Protein AF-A0A2D7DVW4-F1 (afdb_monomer_lite)

Secondary structure (DSSP, 8-state):
-------PPPS-------TTTT---TTHHHHHHHHHHHHHHHHHHHHHHHHHHHHHHHHHHHHHHTTTTS------HHHHHHHHHHHHHHHHHHHHHHHHHHHHHHHHHHHHHHHHHHHHHHHHHHHHHHHHS-TT-HHHHHHHHHHHHHHHHHHHHHHHTT---TTHHHHHHHH-TT-HHHHHHHHHHHT--GGG---GGG--

Foldseek 3Di:
DDDDDDDDDDDDPPPPPPPVVPPPPPVPVVVVVVVVVVCVVVVVVVVVVVVVVVVVVVVVVVVVVVVPPDDDDPDPVVVVVVVVVVVVVVVVVVVVVVVVVVVVVVVVVVVVVVVVVVVVVVVVVVVVVVVVPDPPPPVVVVVLVVLLVVLVVLCVVCLVVLHDSPCSLVSQCVSCVPPPVSNVVSVVSNPDNSNPPDDPVPPD

Structure (mmCIF, N/CA/C/O backbone):
data_AF-A0A2D7DVW4-F1
#
_entry.id   AF-A0A2D7DVW4-F1
#
loop_
_atom_site.group_PDB
_atom_site.id
_atom_site.type_symbol
_atom_site.label_atom_id
_atom_site.label_alt_id
_atom_site.label_comp_id
_atom_site.label_asym_id
_atom_site.label_entity_id
_atom_site.label_seq_id
_atom_site.pdbx_PDB_ins_code
_atom_site.Cartn_x
_atom_site.Cartn_y
_atom_site.Cartn_z
_atom_site.occupancy
_atom_site.B_iso_or_equiv
_atom_site.auth_seq_id
_atom_site.auth_comp_id
_atom_site.auth_asym_id
_atom_site.auth_atom_id
_atom_site.pdbx_PDB_model_num
ATOM 1 N N . MET A 1 1 ? 71.167 -37.314 54.141 1.00 43.03 1 MET A N 1
ATOM 2 C CA . MET A 1 1 ? 72.306 -36.471 53.720 1.00 43.03 1 MET A CA 1
ATOM 3 C C . MET A 1 1 ? 72.230 -36.304 52.207 1.00 43.03 1 MET A C 1
ATOM 5 O O . MET A 1 1 ? 71.980 -37.290 51.535 1.00 43.03 1 MET A O 1
ATOM 9 N N . ILE A 1 2 ? 72.479 -35.078 51.734 1.00 39.94 2 ILE A N 1
ATOM 10 C CA . ILE A 1 2 ? 72.730 -34.648 50.342 1.00 39.94 2 ILE A CA 1
ATOM 11 C C . ILE A 1 2 ? 71.498 -34.296 49.476 1.00 39.94 2 ILE A C 1
ATOM 13 O O . ILE A 1 2 ? 70.785 -35.132 48.939 1.00 39.94 2 ILE A O 1
ATOM 17 N N . ASN A 1 3 ? 71.337 -32.973 49.352 1.00 41.97 3 ASN A N 1
ATOM 18 C CA . ASN A 1 3 ? 70.613 -32.187 48.350 1.00 41.97 3 ASN A CA 1
ATOM 19 C C . ASN A 1 3 ? 71.151 -32.363 46.914 1.00 41.97 3 ASN A C 1
ATOM 21 O O . ASN A 1 3 ? 72.333 -32.662 46.754 1.00 41.97 3 ASN A O 1
ATOM 25 N N . LYS A 1 4 ? 70.342 -31.875 45.948 1.00 43.94 4 LYS A N 1
ATOM 26 C CA . LYS A 1 4 ? 70.640 -31.384 44.568 1.00 43.94 4 LYS A CA 1
ATOM 27 C C . LYS A 1 4 ? 70.133 -32.336 43.475 1.00 43.94 4 LYS A C 1
ATOM 29 O O . LYS A 1 4 ? 70.343 -33.528 43.579 1.00 43.94 4 LYS A O 1
ATOM 34 N N . LYS A 1 5 ? 69.497 -31.900 42.383 1.00 40.72 5 LYS A N 1
ATOM 35 C CA . LYS A 1 5 ? 69.230 -30.577 41.774 1.00 40.72 5 LYS A CA 1
ATOM 36 C C . LYS A 1 5 ? 68.123 -30.798 40.718 1.00 40.72 5 LYS A C 1
ATOM 38 O O . LYS A 1 5 ? 68.030 -31.890 40.171 1.00 40.72 5 LYS A O 1
ATOM 43 N N . LYS A 1 6 ? 67.329 -29.772 40.390 1.00 55.94 6 LYS A N 1
ATOM 44 C CA . LYS A 1 6 ? 66.557 -29.731 39.131 1.00 55.94 6 LYS A CA 1
ATOM 45 C C . LYS A 1 6 ? 67.532 -29.577 37.958 1.00 55.94 6 LYS A C 1
ATOM 47 O O . LYS A 1 6 ? 68.306 -28.624 37.991 1.00 55.94 6 LYS A O 1
ATOM 52 N N . GLU A 1 7 ? 67.426 -30.422 36.931 1.00 48.06 7 GLU A N 1
ATOM 53 C CA . GLU A 1 7 ? 67.942 -30.151 35.580 1.00 48.06 7 GLU A CA 1
ATOM 54 C C . GLU A 1 7 ? 66.912 -30.561 34.506 1.00 48.06 7 GLU A C 1
ATOM 56 O O . GLU A 1 7 ? 66.153 -31.514 34.659 1.00 48.06 7 GLU A O 1
ATOM 61 N N . THR A 1 8 ? 66.847 -29.713 33.484 1.00 55.38 8 THR A N 1
ATOM 62 C CA . THR A 1 8 ? 65.909 -29.561 32.354 1.00 55.38 8 THR A CA 1
ATOM 63 C C . THR A 1 8 ? 66.082 -30.613 31.231 1.00 55.38 8 THR A C 1
ATOM 65 O O . THR A 1 8 ? 67.018 -31.405 31.291 1.00 55.38 8 THR A O 1
ATOM 68 N N . PRO A 1 9 ? 65.180 -30.673 30.222 1.00 54.00 9 PRO A N 1
ATOM 69 C CA . PRO A 1 9 ? 64.757 -31.915 29.577 1.00 54.00 9 PRO A CA 1
ATOM 70 C C . PRO A 1 9 ? 65.736 -32.414 28.509 1.00 54.00 9 PRO A C 1
ATOM 72 O O . PRO A 1 9 ? 66.332 -31.627 27.770 1.00 54.00 9 PRO A O 1
ATOM 75 N N . GLN A 1 10 ? 65.844 -33.738 28.375 1.00 49.34 10 GLN A N 1
ATOM 76 C CA . GLN A 1 10 ? 66.575 -34.362 27.277 1.00 49.34 10 GLN A CA 1
ATOM 77 C C . GLN A 1 10 ? 65.661 -34.596 26.071 1.00 49.34 10 GLN A C 1
ATOM 79 O O . GLN A 1 10 ? 64.639 -35.270 26.148 1.00 49.34 10 GLN A O 1
ATOM 84 N N . LYS A 1 11 ? 66.082 -34.002 24.948 1.00 48.28 11 LYS A N 1
ATOM 85 C CA . LYS A 1 11 ? 65.632 -34.264 23.576 1.00 48.28 11 LYS A CA 1
ATOM 86 C C . LYS A 1 11 ? 65.461 -35.766 23.339 1.00 48.28 11 LYS A C 1
ATOM 88 O O . LYS A 1 11 ? 66.418 -36.510 23.536 1.00 48.28 11 LYS A O 1
ATOM 93 N N . GLY A 1 12 ? 64.301 -36.179 22.833 1.00 51.72 12 GLY A N 1
ATOM 94 C CA . GLY A 1 12 ? 64.125 -37.562 22.390 1.00 51.72 12 GLY A CA 1
ATOM 95 C C . GLY A 1 12 ? 62.698 -38.082 22.262 1.00 51.72 12 GLY A C 1
ATOM 96 O O . GLY A 1 12 ? 62.544 -39.205 21.803 1.00 51.72 12 GLY A O 1
ATOM 97 N N . GLU A 1 13 ? 61.662 -37.312 22.600 1.00 47.56 13 GLU A N 1
ATOM 98 C CA . GLU A 1 13 ? 60.277 -37.698 22.295 1.00 47.56 13 GLU A CA 1
ATOM 99 C C . GLU A 1 13 ? 59.964 -37.402 20.823 1.00 47.56 13 GLU A C 1
ATOM 101 O O . GLU A 1 13 ? 59.301 -36.426 20.471 1.00 47.56 13 GLU A O 1
ATOM 106 N N . PHE A 1 14 ? 60.477 -38.252 19.932 1.00 53.12 14 PHE A N 1
ATOM 107 C CA . PHE A 1 14 ? 59.770 -38.489 18.683 1.00 53.12 14 PHE A CA 1
ATOM 108 C C . PHE A 1 14 ? 58.440 -39.130 19.068 1.00 53.12 14 PHE A C 1
ATOM 110 O O . PHE A 1 14 ? 58.412 -40.221 19.632 1.00 53.12 14 PHE A O 1
ATOM 117 N N . ILE A 1 15 ? 57.340 -38.439 18.786 1.00 54.66 15 ILE A N 1
ATOM 118 C CA . ILE A 1 15 ? 56.051 -39.105 18.647 1.00 54.66 15 ILE A CA 1
ATOM 119 C C . ILE A 1 15 ? 56.265 -40.101 17.509 1.00 54.66 15 ILE A C 1
ATOM 121 O O . ILE A 1 15 ? 56.434 -39.688 16.359 1.00 54.66 15 ILE A O 1
ATOM 125 N N . ASP A 1 16 ? 56.331 -41.390 17.830 1.00 56.72 16 ASP A N 1
ATOM 126 C CA . ASP A 1 16 ? 56.245 -42.442 16.826 1.00 56.72 16 ASP A CA 1
ATOM 127 C C . ASP A 1 16 ? 54.803 -42.382 16.311 1.00 56.72 16 ASP A C 1
ATOM 129 O O . ASP A 1 16 ? 53.875 -42.944 16.888 1.00 56.72 16 ASP A O 1
ATOM 133 N N . LEU A 1 17 ? 54.575 -41.535 15.304 1.00 56.75 17 LEU A N 1
ATOM 134 C CA . LEU A 1 17 ? 53.317 -41.514 14.580 1.00 56.75 17 LEU A CA 1
ATOM 135 C C . LEU A 1 17 ? 53.221 -42.871 13.895 1.00 56.75 17 LEU A C 1
ATOM 137 O O . LEU A 1 17 ? 53.964 -43.140 12.944 1.00 56.75 17 LEU A O 1
ATOM 141 N N . ASP A 1 18 ? 52.315 -43.715 14.387 1.00 51.38 18 ASP A N 1
ATOM 142 C CA . ASP A 1 18 ? 51.947 -44.957 13.731 1.00 51.38 18 ASP A CA 1
ATOM 143 C C . ASP A 1 18 ? 51.758 -44.669 12.239 1.00 51.38 18 ASP A C 1
ATOM 145 O O . ASP A 1 18 ? 50.954 -43.826 11.826 1.00 51.38 18 ASP A O 1
ATOM 149 N N . LYS A 1 19 ? 52.497 -45.393 11.394 1.00 54.38 19 LYS A N 1
ATOM 150 C CA . LYS A 1 19 ? 52.434 -45.286 9.924 1.00 54.38 19 LYS A CA 1
ATOM 151 C C . LYS A 1 19 ? 51.036 -45.611 9.346 1.00 54.38 19 LYS A C 1
ATOM 153 O O . LYS A 1 19 ? 50.887 -45.699 8.129 1.00 54.38 19 LYS A O 1
ATOM 158 N N . GLY A 1 20 ? 50.019 -45.794 10.193 1.00 54.09 20 GLY A N 1
ATOM 159 C CA . GLY A 1 20 ? 48.604 -45.949 9.862 1.00 54.09 20 GLY A CA 1
ATOM 160 C C . GLY A 1 20 ? 47.827 -44.637 9.684 1.00 54.09 20 GLY A C 1
ATOM 161 O O . GLY A 1 20 ? 46.821 -44.647 8.974 1.00 54.09 20 GLY A O 1
ATOM 162 N N . ASP A 1 21 ? 48.304 -43.503 10.211 1.00 47.56 21 ASP A N 1
ATOM 163 C CA . ASP A 1 21 ? 47.551 -42.233 10.150 1.00 47.56 21 ASP A CA 1
ATOM 164 C C . ASP A 1 21 ? 47.728 -41.451 8.836 1.00 47.56 21 ASP A C 1
ATOM 166 O O . ASP A 1 21 ? 47.039 -40.463 8.576 1.00 47.56 21 ASP A O 1
ATOM 170 N N . PHE A 1 22 ? 48.569 -41.944 7.922 1.00 52.72 22 PHE A N 1
ATOM 171 C CA . PHE A 1 22 ? 48.700 -41.413 6.561 1.00 52.72 22 PHE A CA 1
ATOM 172 C C . PHE A 1 22 ? 47.871 -42.182 5.521 1.00 52.72 22 PHE A C 1
ATOM 174 O O . PHE A 1 22 ? 48.258 -42.268 4.350 1.00 52.72 22 PHE A O 1
ATOM 181 N N . LYS A 1 23 ? 46.675 -42.677 5.872 1.00 55.84 23 LYS A N 1
ATOM 182 C CA . LYS A 1 23 ? 45.654 -42.939 4.842 1.00 55.84 23 LYS A CA 1
ATOM 183 C C . LYS A 1 23 ? 45.176 -41.597 4.282 1.00 55.84 23 LYS A C 1
ATOM 185 O O . LYS A 1 23 ? 44.174 -41.034 4.716 1.00 55.84 23 LYS A O 1
ATOM 190 N N . LYS A 1 24 ? 45.923 -41.071 3.302 1.00 59.47 24 LYS A N 1
ATOM 191 C CA . LYS A 1 24 ? 45.526 -39.928 2.468 1.00 59.47 24 LYS A CA 1
ATOM 192 C C . LYS A 1 24 ? 44.086 -40.154 2.012 1.00 59.47 24 LYS A C 1
ATOM 194 O O . LYS A 1 24 ? 43.828 -41.061 1.221 1.00 59.47 24 LYS A O 1
ATOM 199 N N . LYS A 1 25 ? 43.163 -39.334 2.528 1.00 59.84 25 LYS A N 1
ATOM 200 C CA . LYS A 1 25 ? 41.760 -39.286 2.106 1.00 59.84 25 LYS A CA 1
ATOM 201 C C . LYS A 1 25 ? 41.715 -39.263 0.582 1.00 59.84 25 LYS A C 1
ATOM 203 O O . LYS A 1 25 ? 42.091 -38.279 -0.052 1.00 59.84 25 LYS A O 1
ATOM 208 N N . THR A 1 26 ? 41.248 -40.362 0.008 1.00 58.84 26 THR A N 1
ATOM 209 C CA . THR A 1 26 ? 41.113 -40.636 -1.427 1.00 58.84 26 THR A CA 1
ATOM 210 C C . THR A 1 26 ? 39.966 -39.819 -2.046 1.00 58.84 26 THR A C 1
ATOM 212 O O . THR A 1 26 ? 39.165 -40.335 -2.809 1.00 58.84 26 THR A O 1
ATOM 215 N N . GLY A 1 27 ? 39.837 -38.538 -1.682 1.00 62.06 27 GLY A N 1
ATOM 216 C CA . GLY A 1 27 ? 38.738 -37.663 -2.101 1.00 62.06 27 GLY A CA 1
ATOM 217 C C . GLY A 1 27 ? 39.067 -36.776 -3.303 1.00 62.06 27 GLY A C 1
ATOM 218 O O . GLY A 1 27 ? 38.157 -36.372 -4.020 1.00 62.06 27 GLY A O 1
ATOM 219 N N . PHE A 1 28 ? 40.351 -36.497 -3.567 1.00 66.44 28 PHE A N 1
ATOM 220 C CA . PHE A 1 28 ? 40.750 -35.599 -4.660 1.00 66.44 28 PHE A CA 1
ATOM 221 C C . PHE A 1 28 ? 40.409 -36.175 -6.038 1.00 66.44 28 PHE A C 1
ATOM 223 O O . PHE A 1 28 ? 39.811 -35.487 -6.859 1.00 66.44 28 PHE A O 1
ATOM 230 N N . PHE A 1 29 ? 40.714 -37.455 -6.274 1.00 70.31 29 PHE A N 1
ATOM 231 C CA . PHE A 1 29 ? 40.382 -38.114 -7.540 1.00 70.31 29 PHE A CA 1
ATOM 232 C C . PHE A 1 29 ? 38.872 -38.169 -7.779 1.00 70.31 29 PHE A C 1
ATOM 234 O O . PHE A 1 29 ? 38.418 -37.923 -8.891 1.00 70.31 29 PHE A O 1
ATOM 241 N N . GLN A 1 30 ? 38.082 -38.418 -6.735 1.00 71.75 30 GLN A N 1
ATOM 242 C CA . GLN A 1 30 ? 36.626 -38.473 -6.849 1.00 71.75 30 GLN A CA 1
ATOM 243 C C . GLN A 1 30 ? 36.026 -37.095 -7.174 1.00 71.75 30 GLN A C 1
ATOM 245 O O . GLN A 1 30 ? 35.116 -36.994 -7.997 1.00 71.75 30 GLN A O 1
ATOM 250 N N . PHE A 1 31 ? 36.582 -36.028 -6.590 1.00 77.56 31 PHE A N 1
ATOM 251 C CA . PHE A 1 31 ? 36.241 -34.651 -6.947 1.00 77.56 31 PHE A CA 1
ATOM 252 C C . PHE A 1 31 ? 36.636 -34.343 -8.398 1.00 77.56 31 PHE A C 1
ATOM 254 O O . PHE A 1 31 ? 35.804 -33.879 -9.172 1.00 77.56 31 PHE A O 1
ATOM 261 N N . PHE A 1 32 ? 37.867 -34.669 -8.797 1.00 81.88 32 PHE A N 1
ATOM 262 C CA . PHE A 1 32 ? 38.379 -34.419 -10.145 1.00 81.88 32 PHE A CA 1
ATOM 263 C C . PHE A 1 32 ? 37.527 -35.098 -11.226 1.00 81.88 32 PHE A C 1
ATOM 265 O O . PHE A 1 32 ? 37.086 -34.432 -12.160 1.00 81.88 32 PHE A O 1
ATOM 272 N N . PHE A 1 33 ? 37.208 -36.388 -11.072 1.00 83.25 33 PHE A N 1
ATOM 273 C CA . PHE A 1 33 ? 36.380 -37.112 -12.042 1.00 83.25 33 PHE A CA 1
ATOM 274 C C . PHE A 1 33 ? 34.956 -36.555 -12.142 1.00 83.25 33 PHE A C 1
ATOM 276 O O . PHE A 1 33 ? 34.403 -36.500 -13.240 1.00 83.25 33 PHE A O 1
ATOM 283 N N . LYS A 1 34 ? 34.374 -36.077 -11.033 1.00 84.88 34 LYS A N 1
ATOM 284 C CA . LYS A 1 34 ? 33.044 -35.454 -11.047 1.00 84.88 34 LYS A CA 1
ATOM 285 C C . LYS A 1 34 ? 33.015 -34.207 -11.934 1.00 84.88 34 LYS A C 1
ATOM 287 O O . LYS A 1 34 ? 32.116 -34.073 -12.760 1.00 84.88 34 LYS A O 1
ATOM 292 N N . TYR A 1 35 ? 33.997 -33.317 -11.795 1.00 90.31 35 TYR A N 1
ATOM 293 C CA . TYR A 1 35 ? 34.060 -32.101 -12.615 1.00 90.31 35 TYR A CA 1
ATOM 294 C C . TYR A 1 35 ? 34.556 -32.363 -14.037 1.00 90.31 35 TYR A C 1
ATOM 296 O O . TYR A 1 35 ? 34.108 -31.682 -14.954 1.00 90.31 35 TYR A O 1
ATOM 304 N N . LEU A 1 36 ? 35.401 -33.376 -14.245 1.00 89.50 36 LEU A N 1
ATOM 305 C CA . LEU A 1 36 ? 35.830 -33.806 -15.577 1.00 89.50 36 LEU A CA 1
ATOM 306 C C . LEU A 1 36 ? 34.633 -34.262 -16.426 1.00 89.50 36 LEU A C 1
ATOM 308 O O . LEU A 1 36 ? 34.508 -33.860 -17.578 1.00 89.50 36 LEU A O 1
ATOM 312 N N . ILE A 1 37 ? 33.723 -35.054 -15.852 1.00 88.00 37 ILE A N 1
ATOM 313 C CA . ILE A 1 37 ? 32.516 -35.519 -16.553 1.00 88.00 37 ILE A CA 1
ATOM 314 C C . ILE A 1 37 ? 31.604 -34.338 -16.899 1.00 88.00 37 ILE A C 1
ATOM 316 O O . ILE A 1 37 ? 31.138 -34.234 -18.031 1.00 88.00 37 ILE A O 1
ATOM 320 N N . ILE A 1 38 ? 31.394 -33.420 -15.951 1.00 89.56 38 ILE A N 1
ATOM 321 C CA . ILE A 1 38 ? 30.610 -32.200 -16.187 1.00 89.56 38 ILE A CA 1
ATOM 322 C C . ILE A 1 38 ? 31.237 -31.386 -17.327 1.00 89.56 38 ILE A C 1
ATOM 324 O O . ILE A 1 38 ? 30.536 -30.997 -18.258 1.00 89.56 38 ILE A O 1
ATOM 328 N N . PHE A 1 39 ? 32.557 -31.191 -17.305 1.00 91.88 39 PHE A N 1
ATOM 329 C CA . PHE A 1 39 ? 33.281 -30.490 -18.362 1.00 91.88 39 PHE A CA 1
ATOM 330 C C . PHE A 1 39 ? 33.085 -31.151 -19.731 1.00 91.88 39 PHE A C 1
ATOM 332 O O . PHE A 1 39 ? 32.766 -30.456 -20.687 1.00 91.88 39 PHE A O 1
ATOM 339 N N . ILE A 1 40 ? 33.197 -32.480 -19.833 1.00 90.94 40 ILE A N 1
ATOM 340 C CA . ILE A 1 40 ? 33.008 -33.212 -21.098 1.00 90.94 40 ILE A CA 1
ATOM 341 C C . ILE A 1 40 ? 31.580 -33.037 -21.642 1.00 90.94 40 ILE A C 1
ATOM 343 O O . ILE A 1 40 ? 31.397 -32.848 -22.847 1.00 90.94 40 ILE A O 1
ATOM 347 N N . ILE A 1 41 ? 30.566 -33.052 -20.773 1.00 89.25 41 ILE A N 1
ATOM 348 C CA . ILE A 1 41 ? 29.166 -32.845 -21.174 1.00 89.25 41 ILE A CA 1
ATOM 349 C C . ILE A 1 41 ? 28.973 -31.431 -21.736 1.00 89.25 41 ILE A C 1
ATOM 351 O O . ILE A 1 41 ? 28.457 -31.271 -22.839 1.00 89.25 41 ILE A O 1
ATOM 355 N N . PHE A 1 42 ? 29.439 -30.398 -21.030 1.00 90.00 42 PHE A N 1
ATOM 356 C CA . PHE A 1 42 ? 29.315 -29.018 -21.510 1.00 90.00 42 PHE A CA 1
ATOM 357 C C . PHE A 1 42 ? 30.169 -28.743 -22.754 1.00 90.00 42 P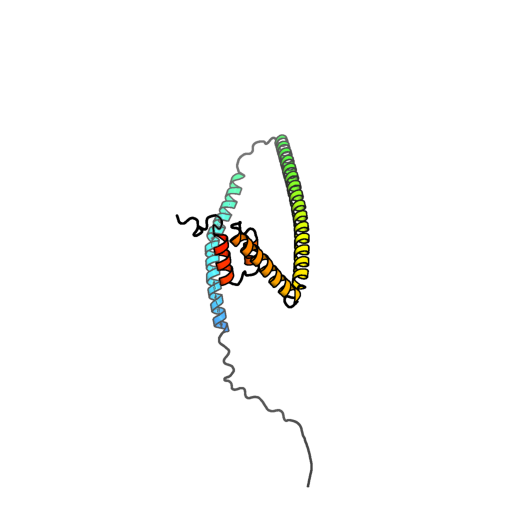HE A C 1
ATOM 359 O O . PHE A 1 42 ? 29.729 -28.037 -23.659 1.00 90.00 42 PHE A O 1
ATOM 366 N N . PHE A 1 43 ? 31.361 -29.331 -22.834 1.00 89.12 43 PHE A N 1
ATOM 367 C CA . PHE A 1 43 ? 32.257 -29.186 -23.977 1.00 89.12 43 PHE A CA 1
ATOM 368 C C . PHE A 1 43 ? 31.683 -29.842 -25.241 1.00 89.12 43 PHE A C 1
ATOM 370 O O . PHE A 1 43 ? 31.704 -29.238 -26.312 1.00 89.12 43 PHE A O 1
ATOM 377 N N . SER A 1 44 ? 31.104 -31.041 -25.119 1.00 86.00 44 SER A N 1
ATOM 378 C CA . SER A 1 44 ? 30.433 -31.711 -26.242 1.00 86.00 44 SER A CA 1
ATOM 379 C C . SER A 1 44 ? 29.194 -30.944 -26.710 1.00 86.00 44 SER A C 1
ATOM 381 O O . SER A 1 44 ? 29.059 -30.701 -27.908 1.00 86.00 44 SER A O 1
ATOM 383 N N . LEU A 1 45 ? 28.347 -30.465 -25.791 1.00 84.88 45 LEU A N 1
ATOM 384 C CA . LEU A 1 45 ? 27.219 -29.578 -26.116 1.00 84.88 45 LEU A CA 1
ATOM 385 C C . LEU A 1 45 ? 27.671 -28.303 -26.847 1.00 84.88 45 LEU A C 1
ATOM 387 O O . LEU A 1 45 ? 27.048 -27.910 -27.833 1.00 84.88 45 LEU A O 1
ATOM 391 N N . GLY A 1 46 ? 28.772 -27.687 -26.407 1.00 82.50 46 GLY A N 1
ATOM 392 C CA . GLY A 1 46 ? 29.349 -26.507 -27.053 1.00 82.50 46 GLY A CA 1
ATOM 393 C C . GLY A 1 46 ? 29.820 -26.772 -28.486 1.00 82.50 46 GLY A C 1
ATOM 394 O O . GLY A 1 46 ? 29.544 -25.969 -29.377 1.00 82.50 46 GLY A O 1
ATOM 395 N N . LEU A 1 47 ? 30.466 -27.917 -28.738 1.00 80.06 47 LEU A N 1
ATOM 396 C CA . LEU A 1 47 ? 30.888 -28.314 -30.086 1.00 80.06 47 LEU A CA 1
ATOM 397 C C . LEU A 1 47 ? 29.700 -28.602 -31.015 1.00 80.06 47 LEU A C 1
ATOM 399 O O . LEU A 1 47 ? 29.730 -28.198 -32.176 1.00 80.06 47 LEU A O 1
ATOM 403 N N . PHE A 1 48 ? 28.635 -29.238 -30.514 1.00 77.31 48 PHE A N 1
ATOM 404 C CA . PHE A 1 48 ? 27.421 -29.473 -31.306 1.00 77.31 48 PHE A CA 1
ATOM 405 C C . PHE A 1 48 ? 26.667 -28.179 -31.628 1.00 77.31 48 PHE A C 1
ATOM 407 O O . PHE A 1 48 ? 26.148 -28.035 -32.733 1.00 77.31 48 PHE A O 1
ATOM 414 N N . ALA A 1 49 ? 26.639 -27.215 -30.705 1.00 77.19 49 ALA A N 1
ATOM 415 C CA . ALA A 1 49 ? 26.020 -25.912 -30.940 1.00 77.19 49 ALA A CA 1
ATOM 416 C C . ALA A 1 49 ? 26.849 -25.007 -31.872 1.00 77.19 49 ALA A C 1
ATOM 418 O O . ALA A 1 49 ? 26.293 -24.115 -32.511 1.00 77.19 49 ALA A O 1
ATOM 419 N N . TYR A 1 50 ? 28.161 -25.232 -31.988 1.00 78.62 50 TYR A N 1
ATOM 420 C CA . TYR A 1 50 ? 29.043 -24.407 -32.817 1.00 78.62 50 TYR A CA 1
ATOM 421 C C . TYR A 1 50 ? 28.727 -24.506 -34.317 1.00 78.62 50 TYR A C 1
ATOM 423 O O . TYR A 1 50 ? 28.731 -23.486 -35.004 1.00 78.62 50 TYR A O 1
ATOM 431 N N . HIS A 1 51 ? 28.411 -25.701 -34.828 1.00 75.00 51 HIS A N 1
ATOM 432 C CA . HIS A 1 51 ? 28.138 -25.906 -36.256 1.00 75.00 51 HIS A CA 1
ATOM 433 C C . HIS A 1 51 ? 26.950 -25.071 -36.783 1.00 75.00 51 HIS A C 1
ATOM 435 O O . HIS A 1 51 ? 27.159 -24.292 -37.714 1.00 75.00 51 HIS A O 1
ATOM 441 N N . PRO A 1 52 ? 25.735 -25.132 -36.195 1.00 75.31 52 PRO A N 1
ATOM 442 C CA . PRO A 1 52 ? 24.605 -24.328 -36.671 1.00 75.31 52 PRO A CA 1
ATOM 443 C C . PRO A 1 52 ? 24.787 -22.823 -36.422 1.00 75.31 52 PRO A C 1
ATOM 445 O O . PRO A 1 52 ? 24.233 -22.004 -37.155 1.00 75.31 52 PRO A O 1
ATOM 448 N N . LEU A 1 53 ? 25.556 -22.429 -35.401 1.00 73.38 53 LEU A N 1
ATOM 449 C CA . LEU A 1 53 ? 25.851 -21.018 -35.135 1.00 73.38 53 LEU A CA 1
ATOM 450 C C . LEU A 1 53 ? 26.820 -20.434 -36.165 1.00 73.38 53 LEU A C 1
ATOM 452 O O . LEU A 1 53 ? 26.602 -19.320 -36.638 1.00 73.38 53 LEU A O 1
ATOM 456 N N . LYS A 1 54 ? 27.859 -21.187 -36.543 1.00 75.19 54 LYS A N 1
ATOM 457 C CA . LYS A 1 54 ? 28.821 -20.767 -37.565 1.00 75.19 54 LYS A CA 1
ATOM 458 C C . LYS A 1 54 ? 28.161 -20.650 -38.939 1.00 75.19 54 LYS A C 1
ATOM 460 O O . LYS A 1 54 ? 28.326 -19.639 -39.609 1.00 75.19 54 LYS A O 1
ATOM 465 N N . GLU A 1 55 ? 27.356 -21.638 -39.317 1.00 73.25 55 GLU A N 1
ATOM 466 C CA . GLU A 1 55 ? 26.687 -21.672 -40.621 1.00 73.25 55 GLU A CA 1
ATOM 467 C C . GLU A 1 55 ? 25.690 -20.512 -40.798 1.00 73.25 55 GLU A C 1
ATOM 469 O O . GLU A 1 55 ? 25.644 -19.877 -41.851 1.00 73.25 55 GLU A O 1
ATOM 474 N N . ASN A 1 56 ? 24.958 -20.148 -39.738 1.00 73.75 56 ASN A N 1
ATOM 475 C CA . ASN A 1 56 ? 24.077 -18.976 -39.753 1.00 73.75 56 ASN A CA 1
ATOM 476 C C . ASN A 1 56 ? 24.836 -17.642 -39.815 1.00 73.75 56 ASN A C 1
ATOM 478 O O . ASN A 1 56 ? 24.343 -16.689 -40.419 1.00 73.75 56 ASN A O 1
ATOM 482 N N . LEU A 1 57 ? 26.016 -17.550 -39.197 1.00 70.69 57 LEU A N 1
ATOM 483 C CA . LEU A 1 57 ? 26.846 -16.344 -39.253 1.00 70.69 57 LEU A CA 1
ATOM 484 C C . LEU A 1 57 ? 27.484 -16.162 -40.635 1.00 70.69 57 LEU A C 1
ATOM 486 O O . LEU A 1 57 ? 27.415 -15.063 -41.185 1.00 70.69 57 LEU A O 1
ATOM 490 N N . ASP A 1 58 ? 28.026 -17.232 -41.219 1.00 71.62 58 ASP A N 1
ATOM 491 C CA . ASP A 1 58 ? 28.675 -17.196 -42.534 1.00 71.62 58 ASP A CA 1
ATOM 492 C C . ASP A 1 58 ? 27.658 -16.916 -43.659 1.00 71.62 58 ASP A C 1
ATOM 494 O O . ASP A 1 58 ? 27.928 -16.118 -44.559 1.00 71.62 58 ASP A O 1
ATOM 498 N N . ASN A 1 59 ? 26.448 -17.488 -43.587 1.00 66.94 59 ASN A N 1
ATOM 499 C CA . ASN A 1 59 ? 25.379 -17.198 -44.552 1.00 66.94 59 ASN A CA 1
ATOM 500 C C . ASN A 1 59 ? 24.926 -15.735 -44.497 1.00 66.94 59 ASN A C 1
ATOM 502 O O . ASN A 1 59 ? 24.756 -15.102 -45.540 1.00 66.94 59 ASN A O 1
ATOM 506 N N . LYS A 1 60 ? 24.800 -15.171 -43.291 1.00 65.25 60 LYS A N 1
ATOM 507 C CA . LYS A 1 60 ? 24.405 -13.771 -43.107 1.00 65.25 60 LYS A CA 1
ATOM 508 C C . LYS A 1 60 ? 25.464 -12.799 -43.633 1.00 65.25 60 LYS A C 1
ATOM 510 O O . LYS A 1 60 ? 25.112 -11.743 -44.142 1.00 65.25 60 LYS A O 1
ATOM 515 N N . LEU A 1 61 ? 26.744 -13.166 -43.544 1.00 62.62 61 LEU A N 1
ATOM 516 C CA . LEU A 1 61 ? 27.863 -12.377 -44.069 1.00 62.62 61 LEU A CA 1
ATOM 517 C C . LEU A 1 61 ? 27.942 -12.435 -45.603 1.00 62.62 61 LEU A C 1
ATOM 519 O O . LEU A 1 61 ? 28.138 -11.406 -46.251 1.00 62.62 61 LEU A O 1
ATOM 523 N N . ASN A 1 62 ? 27.721 -13.613 -46.190 1.00 62.91 62 ASN A N 1
ATOM 524 C CA . ASN A 1 62 ? 27.758 -13.811 -47.641 1.00 62.91 62 ASN A CA 1
ATOM 525 C C . ASN A 1 62 ? 26.566 -13.179 -48.387 1.00 62.91 62 ASN A C 1
ATOM 527 O O . ASN A 1 62 ? 26.723 -12.788 -49.545 1.00 62.91 62 ASN A O 1
ATOM 531 N N . GLU A 1 63 ? 25.395 -13.037 -47.756 1.00 58.69 63 GLU A N 1
ATOM 532 C CA . GLU A 1 63 ? 24.265 -12.287 -48.332 1.00 58.69 63 GLU A CA 1
ATOM 533 C C . GLU A 1 63 ? 24.566 -10.788 -48.477 1.00 58.69 63 GLU A C 1
ATOM 535 O O . GLU A 1 63 ? 24.202 -10.188 -49.488 1.00 58.69 63 GLU A O 1
ATOM 540 N N . THR A 1 64 ? 25.297 -10.197 -47.528 1.00 57.25 64 THR A N 1
ATOM 541 C CA . THR A 1 64 ? 25.742 -8.794 -47.594 1.00 57.25 64 THR A CA 1
ATOM 542 C C . THR A 1 64 ? 26.680 -8.530 -48.773 1.00 57.25 64 THR A C 1
ATOM 544 O O . THR A 1 64 ? 26.541 -7.513 -49.443 1.00 57.25 64 THR A O 1
ATOM 547 N N . ASN A 1 65 ? 27.575 -9.470 -49.092 1.00 54.19 65 ASN A N 1
ATOM 548 C CA . ASN A 1 65 ? 28.578 -9.287 -50.150 1.00 54.19 65 ASN A CA 1
ATOM 549 C C . ASN A 1 65 ? 28.012 -9.472 -51.572 1.00 54.19 65 ASN A C 1
ATOM 551 O O . ASN A 1 65 ? 28.572 -8.954 -52.531 1.00 54.19 65 ASN A O 1
ATOM 555 N N . LYS A 1 66 ? 26.882 -10.176 -51.738 1.00 52.72 66 LYS A N 1
ATOM 556 C CA . LYS A 1 66 ? 26.212 -10.329 -53.048 1.00 52.72 66 LYS A CA 1
ATOM 557 C C . LYS A 1 66 ? 25.405 -9.099 -53.481 1.00 52.72 66 LYS A C 1
ATOM 559 O O . LYS A 1 66 ? 24.984 -9.028 -54.636 1.00 52.72 66 LYS A O 1
ATOM 564 N N . LEU A 1 67 ? 25.160 -8.149 -52.578 1.00 53.47 67 LEU A N 1
ATOM 565 C CA . LEU A 1 67 ? 24.406 -6.923 -52.863 1.00 53.47 67 LEU A CA 1
ATOM 566 C C . LEU A 1 67 ? 25.253 -5.825 -53.527 1.00 53.47 67 LEU A C 1
ATOM 568 O O . LEU A 1 67 ? 24.677 -4.940 -54.155 1.00 53.47 67 LEU A O 1
ATOM 572 N N . GLU A 1 68 ? 26.585 -5.898 -53.458 1.00 54.41 68 GLU A N 1
ATOM 573 C CA . GLU A 1 68 ? 27.481 -4.854 -53.986 1.00 54.41 68 GLU A CA 1
ATOM 574 C C . GLU A 1 68 ? 27.764 -4.961 -55.500 1.00 54.41 68 GLU A C 1
ATOM 576 O O . GLU A 1 68 ? 28.274 -4.020 -56.096 1.00 54.41 68 GLU A O 1
ATOM 581 N N . GLU A 1 69 ? 27.371 -6.050 -56.173 1.00 48.81 69 GLU A N 1
ATOM 582 C CA . GLU A 1 69 ? 27.739 -6.304 -57.581 1.00 48.81 69 GLU A CA 1
ATOM 583 C C . GLU A 1 69 ? 26.696 -5.845 -58.630 1.00 48.81 69 GLU A C 1
ATOM 585 O O . GLU A 1 69 ? 26.763 -6.229 -59.800 1.00 48.81 69 GLU A O 1
ATOM 590 N N . LYS A 1 70 ? 25.702 -5.020 -58.260 1.00 48.44 70 LYS A N 1
ATOM 591 C CA . LYS A 1 70 ? 24.681 -4.519 -59.206 1.00 48.44 70 LYS A CA 1
ATOM 592 C C . LYS A 1 70 ? 24.702 -2.998 -59.406 1.00 48.44 70 LYS A C 1
ATOM 594 O O . LYS A 1 70 ? 24.097 -2.259 -58.640 1.00 48.44 70 LYS A O 1
ATOM 599 N N . LYS A 1 71 ? 25.201 -2.640 -60.599 1.00 44.97 71 LYS A N 1
ATOM 600 C CA . LYS A 1 71 ? 24.954 -1.443 -61.433 1.00 44.97 71 LYS A CA 1
ATOM 601 C C . LYS A 1 71 ? 25.623 -0.125 -61.022 1.00 44.97 71 LYS A C 1
ATOM 603 O O . LYS A 1 71 ? 25.094 0.631 -60.213 1.00 44.97 71 LYS A O 1
ATOM 608 N N . ASP A 1 72 ? 26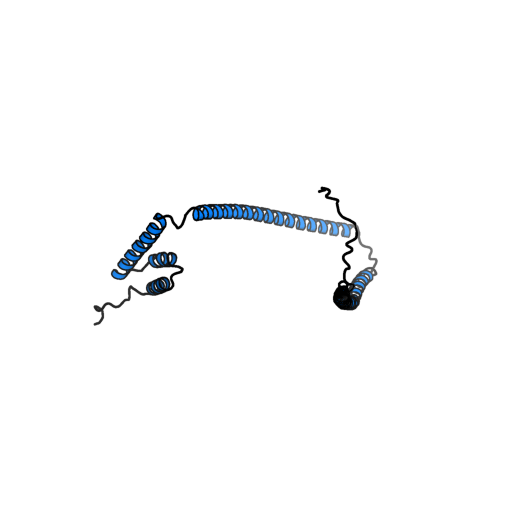.652 0.226 -61.794 1.00 49.81 72 ASP A N 1
ATOM 609 C CA . ASP A 1 72 ? 27.005 1.611 -62.110 1.00 49.81 72 ASP A CA 1
ATOM 610 C C . ASP A 1 72 ? 25.836 2.278 -62.850 1.00 49.81 72 ASP A C 1
ATOM 612 O O . ASP A 1 72 ? 25.639 2.129 -64.058 1.00 49.81 72 ASP A O 1
ATOM 616 N N . THR A 1 73 ? 25.015 2.992 -62.092 1.00 55.47 73 THR A N 1
ATOM 617 C CA . THR A 1 73 ? 24.183 4.080 -62.608 1.00 55.47 73 THR A CA 1
ATOM 618 C C . THR A 1 73 ? 24.913 5.360 -62.246 1.00 55.47 73 THR A C 1
ATOM 620 O O . THR A 1 73 ? 25.291 5.524 -61.088 1.00 55.47 73 THR A O 1
ATOM 623 N N . GLU A 1 74 ? 25.136 6.245 -63.216 1.00 59.06 74 GLU A N 1
ATOM 624 C CA . GLU A 1 74 ? 25.725 7.562 -62.977 1.00 59.06 74 GLU A CA 1
ATOM 625 C C . GLU A 1 74 ? 24.765 8.348 -62.072 1.00 59.06 74 GLU A C 1
ATOM 627 O O . GLU A 1 74 ? 23.718 8.851 -62.481 1.00 59.06 74 GLU A O 1
ATOM 632 N N . ILE A 1 75 ? 25.061 8.290 -60.779 1.00 57.81 75 ILE A N 1
ATOM 633 C CA . ILE A 1 75 ? 24.283 8.879 -59.705 1.00 57.81 75 ILE A CA 1
ATOM 634 C C . ILE A 1 75 ? 24.580 10.379 -59.699 1.00 57.81 75 ILE A C 1
ATOM 636 O O . ILE A 1 75 ? 25.726 10.787 -59.519 1.00 57.81 75 ILE A O 1
ATOM 640 N N . ASP A 1 76 ? 23.537 11.193 -59.858 1.00 61.84 76 ASP A N 1
ATOM 641 C CA . ASP A 1 76 ? 23.588 12.641 -59.650 1.00 61.84 76 ASP A CA 1
ATOM 642 C C . ASP A 1 76 ? 23.905 12.921 -58.168 1.00 61.84 76 ASP A C 1
ATOM 644 O O . ASP A 1 76 ? 23.030 12.906 -57.294 1.00 61.84 76 ASP A O 1
ATOM 648 N N . GLN A 1 77 ? 25.200 13.069 -57.872 1.00 60.69 77 GLN A N 1
ATOM 649 C CA . GLN A 1 77 ? 25.733 13.159 -56.511 1.00 60.69 77 GLN A CA 1
ATOM 650 C C . GLN A 1 77 ? 25.203 14.377 -55.747 1.00 60.69 77 GLN A C 1
ATOM 652 O O . GLN A 1 77 ? 25.193 14.357 -54.516 1.00 60.69 77 GLN A O 1
ATOM 657 N N . GLU A 1 78 ? 24.768 15.425 -56.445 1.00 63.03 78 GLU A N 1
ATOM 658 C CA . GLU A 1 78 ? 24.271 16.659 -55.836 1.00 63.03 78 GLU A CA 1
ATOM 659 C C . GLU A 1 78 ? 22.852 16.462 -55.285 1.00 63.03 78 GLU A C 1
ATOM 661 O O . GLU A 1 78 ? 22.612 16.683 -54.098 1.00 63.03 78 GLU A O 1
ATOM 666 N N . LYS A 1 79 ? 21.948 15.871 -56.080 1.00 66.00 79 LYS A N 1
ATOM 667 C CA . LYS A 1 79 ? 20.602 15.485 -55.612 1.00 66.00 79 LYS A CA 1
ATOM 668 C C . LYS A 1 79 ? 20.623 14.473 -54.476 1.00 66.00 79 LYS A C 1
ATOM 670 O O . LYS A 1 79 ? 19.776 14.527 -53.585 1.00 66.00 79 LYS A O 1
ATOM 675 N N . LEU A 1 80 ? 21.562 13.528 -54.511 1.00 64.62 80 LEU A N 1
ATOM 676 C CA . LEU A 1 80 ? 21.684 12.530 -53.454 1.00 64.62 80 LEU A CA 1
ATOM 677 C C . LEU A 1 80 ? 22.224 13.145 -52.159 1.00 64.62 80 LEU A C 1
ATOM 679 O O . LEU A 1 80 ? 21.713 12.814 -51.092 1.00 64.62 80 LEU A O 1
ATOM 683 N N . LYS A 1 81 ? 23.173 14.089 -52.236 1.00 70.25 81 LYS A N 1
ATOM 684 C CA . LYS A 1 81 ? 23.620 14.869 -51.070 1.00 70.25 81 LYS A CA 1
ATOM 685 C C . LYS A 1 81 ? 22.480 15.669 -50.444 1.00 70.25 81 LYS A C 1
ATOM 687 O O . LYS A 1 81 ? 22.338 15.618 -49.225 1.00 70.25 81 LYS A O 1
ATOM 692 N N . ASP A 1 82 ? 21.646 16.326 -51.245 1.00 77.06 82 ASP A N 1
ATOM 693 C CA . ASP A 1 82 ? 20.519 17.114 -50.733 1.00 77.06 82 ASP A CA 1
ATOM 694 C C . ASP A 1 82 ? 19.452 16.240 -50.053 1.00 77.06 82 ASP A C 1
ATOM 696 O O . ASP A 1 82 ? 19.014 16.550 -48.944 1.00 77.06 82 ASP A O 1
ATOM 700 N N . ASP A 1 83 ? 19.080 15.097 -50.642 1.00 79.44 83 ASP A N 1
ATOM 701 C CA . ASP A 1 83 ? 18.143 14.154 -50.006 1.00 79.44 83 ASP A CA 1
ATOM 702 C C . ASP A 1 83 ? 18.728 13.543 -48.717 1.00 79.44 83 ASP A C 1
ATOM 704 O O . ASP A 1 83 ? 18.019 13.374 -47.718 1.00 79.44 83 ASP A O 1
ATOM 708 N N . PHE A 1 84 ? 20.037 13.263 -48.693 1.00 81.25 84 PHE A N 1
ATOM 709 C CA . PHE A 1 84 ? 20.728 12.816 -47.482 1.00 81.25 84 PHE A CA 1
ATOM 710 C C . PHE A 1 84 ? 20.741 13.885 -46.387 1.00 81.25 84 PHE A C 1
ATOM 712 O O . PHE A 1 84 ? 20.470 13.553 -45.232 1.00 81.25 84 PHE A O 1
ATOM 719 N N . LEU A 1 85 ? 21.010 15.149 -46.726 1.00 84.69 85 LEU A N 1
ATOM 720 C CA . LEU A 1 85 ? 21.003 16.261 -45.772 1.00 84.69 85 LEU A CA 1
ATOM 721 C C . LEU A 1 85 ? 19.610 16.474 -45.172 1.00 84.69 85 LEU A C 1
ATOM 723 O O . LEU A 1 85 ? 19.480 16.551 -43.952 1.00 84.69 85 LEU A O 1
ATOM 727 N N . VAL A 1 86 ? 18.559 16.449 -45.996 1.00 86.62 86 VAL A N 1
ATOM 728 C CA . VAL A 1 86 ? 17.168 16.565 -45.525 1.00 86.62 86 VAL A CA 1
ATOM 729 C C . VAL A 1 86 ? 16.782 15.396 -44.611 1.00 86.62 86 VAL A C 1
ATOM 731 O O . VAL A 1 86 ? 16.089 15.583 -43.606 1.00 86.62 86 VAL A O 1
ATOM 734 N N . LYS A 1 87 ? 17.222 14.169 -44.919 1.00 87.25 87 LYS A N 1
ATOM 735 C CA . LYS A 1 87 ? 16.999 13.001 -44.048 1.00 87.25 87 LYS A CA 1
ATOM 736 C C . LYS A 1 87 ? 17.755 13.114 -42.725 1.00 87.25 87 LYS A C 1
ATOM 738 O O . L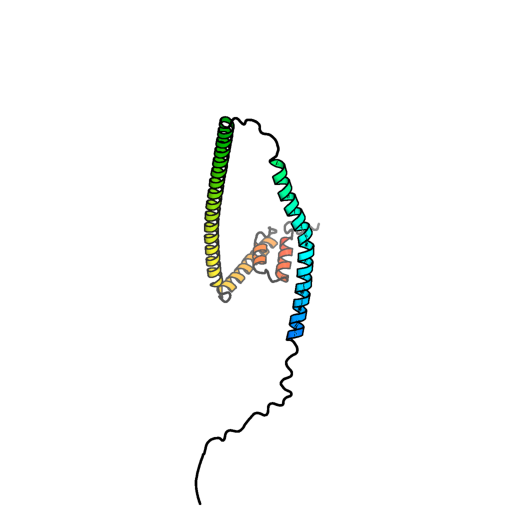YS A 1 87 ? 17.184 12.781 -41.687 1.00 87.25 87 LYS A O 1
ATOM 743 N N . LEU A 1 88 ? 18.996 13.595 -42.749 1.00 87.44 88 LEU A N 1
ATOM 744 C CA . LEU A 1 88 ? 19.809 13.847 -41.556 1.00 87.44 88 LEU A CA 1
ATOM 745 C C . LEU A 1 88 ? 19.186 14.918 -40.659 1.00 87.44 88 LEU A C 1
ATOM 747 O O . LEU A 1 88 ? 19.109 14.728 -39.446 1.00 87.44 88 LEU A O 1
ATOM 751 N N . GLU A 1 89 ? 18.683 16.003 -41.239 1.00 88.75 89 GLU A N 1
ATOM 752 C CA . GLU A 1 89 ? 18.010 17.072 -40.501 1.00 88.75 89 GLU A CA 1
ATOM 753 C C . GLU A 1 89 ? 16.716 16.570 -39.844 1.00 88.75 89 GLU A C 1
ATOM 755 O O . GLU A 1 89 ? 16.520 16.741 -38.640 1.00 88.75 89 GLU A O 1
ATOM 760 N N . LYS A 1 90 ? 15.875 15.833 -40.585 1.00 90.94 90 LYS A N 1
ATOM 761 C CA . LYS A 1 90 ? 14.671 15.188 -40.027 1.00 90.94 90 LYS A CA 1
ATOM 762 C C . LYS A 1 90 ? 15.003 14.219 -38.898 1.00 90.94 90 LYS A C 1
ATOM 764 O O . LYS A 1 90 ? 14.310 14.193 -37.884 1.00 90.94 90 LYS A O 1
ATOM 769 N N . MET A 1 91 ? 16.055 13.423 -39.071 1.00 90.00 91 MET A N 1
ATOM 770 C CA . MET A 1 91 ? 16.513 12.481 -38.056 1.00 90.00 91 MET A CA 1
ATOM 771 C C . MET A 1 91 ? 17.011 13.217 -36.804 1.00 90.00 91 MET A C 1
ATOM 773 O O . MET A 1 91 ? 16.671 12.822 -35.691 1.00 90.00 91 MET A O 1
ATOM 777 N N . THR A 1 92 ? 17.744 14.316 -36.976 1.00 91.25 92 THR A N 1
ATOM 778 C CA . THR A 1 92 ? 18.246 15.157 -35.879 1.00 91.25 92 THR A CA 1
ATOM 779 C C . THR A 1 92 ? 17.098 15.791 -35.099 1.00 91.25 92 THR A C 1
ATOM 781 O O . THR A 1 92 ? 17.066 15.689 -33.874 1.00 91.25 92 THR A O 1
ATOM 784 N N . ASN A 1 93 ? 16.109 16.354 -35.796 1.00 92.38 93 ASN A N 1
ATOM 785 C CA . ASN A 1 93 ? 14.922 16.939 -35.173 1.00 92.38 93 ASN A CA 1
ATOM 786 C C . ASN A 1 93 ? 14.115 15.883 -34.407 1.00 92.38 93 ASN A C 1
ATOM 788 O O . ASN A 1 93 ? 13.762 16.097 -33.251 1.00 92.38 93 ASN A O 1
ATOM 792 N N . PHE A 1 94 ? 13.919 14.698 -34.992 1.00 94.50 94 PHE A N 1
ATOM 793 C CA . PHE A 1 94 ? 13.253 13.582 -34.319 1.00 94.50 94 PHE A CA 1
ATOM 794 C C . PHE A 1 94 ? 13.985 13.129 -33.047 1.00 94.50 94 PHE A C 1
ATOM 796 O O . PHE A 1 94 ? 13.354 12.846 -32.026 1.00 94.50 94 PHE A O 1
ATOM 803 N N . PHE A 1 95 ? 15.318 13.050 -33.087 1.00 92.50 95 PHE A N 1
ATOM 804 C CA . PHE A 1 95 ? 16.104 12.715 -31.902 1.00 92.50 95 PHE A CA 1
ATOM 805 C C . PHE A 1 95 ? 16.058 13.821 -30.848 1.00 92.50 95 PHE 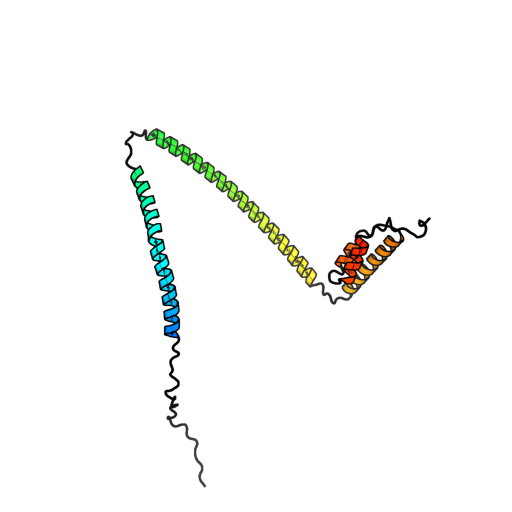A C 1
ATOM 807 O O . PHE A 1 95 ? 15.941 13.504 -29.667 1.00 92.50 95 PHE A O 1
ATOM 814 N N . SER A 1 96 ? 16.085 15.091 -31.255 1.00 93.69 96 SER A N 1
ATOM 815 C CA . SER A 1 96 ? 15.957 16.232 -30.345 1.00 93.69 96 SER A CA 1
ATOM 816 C C . SER A 1 96 ? 14.596 16.250 -29.641 1.00 93.69 96 SER A C 1
ATOM 818 O O . SER A 1 96 ? 14.547 16.345 -28.417 1.00 93.69 96 SER A O 1
ATOM 820 N N . GLU A 1 97 ? 13.497 16.045 -30.372 1.00 93.62 97 GLU A N 1
ATOM 821 C CA . GLU A 1 97 ? 12.155 15.941 -29.786 1.00 93.62 97 GLU A CA 1
ATOM 822 C C . GLU A 1 97 ? 12.051 14.780 -28.792 1.00 93.62 97 GLU A C 1
ATOM 824 O O . GLU A 1 97 ? 11.511 14.935 -27.694 1.00 93.62 97 GLU A O 1
ATOM 829 N N . LYS A 1 98 ? 12.608 13.613 -29.142 1.00 93.88 98 LYS A N 1
ATOM 830 C CA . LYS A 1 98 ? 12.643 12.467 -28.228 1.00 93.88 98 LYS A CA 1
ATOM 831 C C . LYS A 1 98 ? 13.470 12.737 -26.979 1.00 93.88 98 LYS A C 1
ATOM 833 O O . LYS A 1 98 ? 13.056 12.317 -25.902 1.00 93.88 98 LYS A O 1
ATOM 838 N N . LEU A 1 99 ? 14.618 13.397 -27.109 1.00 93.69 99 LEU A N 1
ATOM 839 C CA . LEU A 1 99 ? 15.457 13.755 -25.967 1.00 93.69 99 LEU A CA 1
ATOM 840 C C . LEU A 1 99 ? 14.708 14.684 -25.013 1.00 93.69 99 LEU A C 1
ATOM 842 O O . LEU A 1 99 ? 14.627 14.366 -23.830 1.00 93.69 99 LEU A O 1
ATOM 846 N N . ASN A 1 100 ? 14.064 15.729 -25.536 1.00 94.88 100 ASN A N 1
ATOM 847 C CA . ASN A 1 100 ? 13.259 16.650 -24.730 1.00 94.88 100 ASN A CA 1
ATOM 848 C C . ASN A 1 100 ? 12.118 15.917 -24.003 1.00 94.88 100 ASN A C 1
ATOM 850 O O . ASN A 1 100 ? 11.903 16.115 -22.809 1.00 94.88 100 ASN A O 1
ATOM 854 N N . LEU A 1 101 ? 11.424 15.004 -24.695 1.00 96.38 101 LEU A N 1
ATOM 855 C CA . LEU A 1 101 ? 10.376 14.178 -24.090 1.00 96.38 101 LEU A CA 1
ATOM 856 C C . LEU A 1 101 ? 10.920 13.298 -22.951 1.00 96.38 101 LEU A C 1
ATOM 858 O O . LEU A 1 101 ? 10.254 13.104 -21.932 1.00 96.38 101 LEU A O 1
ATOM 862 N N . TYR A 1 102 ? 12.101 12.702 -23.128 1.00 94.69 102 TYR A N 1
ATOM 863 C CA . TYR A 1 102 ? 12.710 11.874 -22.089 1.00 94.69 102 TYR A CA 1
ATOM 864 C C . TYR A 1 102 ? 13.192 12.704 -20.902 1.00 94.69 102 TYR A C 1
ATOM 866 O O . TYR A 1 102 ? 12.998 12.272 -19.768 1.00 94.69 102 TYR A O 1
ATOM 874 N N . GLU A 1 103 ? 13.742 13.890 -21.141 1.00 95.62 103 GLU A N 1
ATOM 875 C CA . GLU A 1 103 ? 14.144 14.826 -20.093 1.00 95.62 103 GLU A CA 1
ATOM 876 C C . GLU A 1 103 ? 12.941 15.255 -19.238 1.00 95.62 103 GLU A C 1
ATOM 878 O O . GLU A 1 103 ? 12.985 15.160 -18.012 1.00 95.62 103 GLU A O 1
ATOM 883 N N . GLU A 1 104 ? 11.810 15.593 -19.865 1.00 95.25 104 GLU A N 1
ATOM 884 C CA . GLU A 1 104 ? 10.570 15.912 -19.148 1.00 95.25 104 GLU A CA 1
ATOM 885 C C . GLU A 1 104 ? 10.079 14.730 -18.292 1.00 95.25 104 GLU A C 1
ATOM 887 O O . GLU A 1 104 ? 9.696 14.897 -17.128 1.00 95.25 104 GLU A O 1
ATOM 892 N N . LYS A 1 105 ? 10.131 13.505 -18.834 1.00 95.94 105 LYS A N 1
ATOM 893 C CA . LYS A 1 105 ? 9.761 12.293 -18.086 1.00 95.94 105 LYS A CA 1
ATOM 894 C C . LYS A 1 105 ? 10.679 12.044 -16.895 1.00 95.94 105 LYS A C 1
ATOM 896 O O . LYS A 1 105 ? 10.178 11.651 -15.842 1.00 95.94 105 LYS A O 1
ATOM 901 N N . ILE A 1 106 ? 11.985 12.256 -17.049 1.00 95.69 106 ILE A N 1
ATOM 902 C CA . ILE A 1 106 ? 12.961 12.110 -15.963 1.00 95.69 106 ILE A CA 1
ATOM 903 C C . ILE A 1 106 ? 12.665 13.131 -14.864 1.00 95.69 106 ILE A C 1
ATOM 905 O O . ILE A 1 106 ? 12.488 12.733 -13.716 1.00 95.69 106 ILE A O 1
ATOM 909 N N . ASN A 1 107 ? 12.475 14.403 -15.217 1.00 94.94 107 ASN A N 1
ATOM 910 C CA . ASN A 1 107 ? 12.155 15.460 -14.255 1.00 94.94 107 ASN A CA 1
ATOM 911 C C . ASN A 1 107 ? 10.863 15.160 -13.469 1.00 94.94 107 ASN A C 1
ATOM 913 O O . ASN A 1 107 ? 10.795 15.347 -12.252 1.00 94.94 107 ASN A O 1
ATOM 917 N N . ASN A 1 108 ? 9.836 14.631 -14.141 1.00 96.50 108 ASN A N 1
ATOM 918 C CA . ASN A 1 108 ? 8.595 14.209 -13.487 1.00 96.50 108 ASN A CA 1
ATOM 919 C C . ASN A 1 108 ? 8.820 13.020 -12.530 1.00 96.50 108 ASN A C 1
ATOM 921 O O . ASN A 1 108 ? 8.294 13.001 -11.417 1.00 96.50 108 ASN A O 1
ATOM 925 N N . LEU A 1 109 ? 9.623 12.031 -12.933 1.00 94.75 109 LEU A N 1
ATOM 926 C CA . LEU A 1 109 ? 9.969 10.896 -12.072 1.00 94.75 109 LEU A CA 1
ATOM 927 C C . LEU A 1 109 ? 10.768 11.331 -10.839 1.00 94.75 109 LEU A C 1
ATOM 929 O O . LEU A 1 109 ? 10.478 10.857 -9.742 1.00 94.75 109 LEU A O 1
ATOM 933 N N . GLU A 1 110 ? 11.718 12.252 -10.988 1.00 94.75 110 GLU A N 1
ATOM 934 C CA . GLU A 1 110 ? 12.475 12.813 -9.865 1.00 94.75 110 GLU A CA 1
ATOM 935 C C . GLU A 1 110 ? 11.565 13.559 -8.884 1.00 94.75 110 GLU A C 1
ATOM 937 O O . GLU A 1 110 ? 11.665 13.361 -7.670 1.00 94.75 110 GLU A O 1
ATOM 942 N N . SER A 1 111 ? 10.621 14.353 -9.400 1.00 95.12 111 SER A N 1
ATOM 943 C CA . SER A 1 111 ? 9.623 15.045 -8.581 1.00 95.12 111 SER A CA 1
ATOM 944 C C . SER A 1 111 ? 8.760 14.063 -7.779 1.00 95.12 111 SER A C 1
ATOM 946 O O . SER A 1 111 ? 8.658 14.194 -6.557 1.00 95.12 111 SER A O 1
ATOM 948 N N . LYS A 1 112 ? 8.223 13.022 -8.431 1.00 95.62 112 LYS A N 1
ATOM 949 C CA . LYS A 1 112 ? 7.441 11.968 -7.761 1.00 95.62 112 LYS A CA 1
ATOM 950 C C . LYS A 1 112 ? 8.254 11.200 -6.727 1.00 95.62 112 LYS A C 1
ATOM 952 O O . LYS A 1 112 ? 7.737 10.864 -5.667 1.00 95.62 112 LYS A O 1
ATOM 957 N N . ASN A 1 113 ? 9.522 10.919 -7.016 1.00 95.31 113 ASN A N 1
ATOM 958 C CA . ASN A 1 113 ? 10.397 10.221 -6.081 1.00 95.31 113 ASN A CA 1
ATOM 959 C C . ASN A 1 113 ? 10.647 11.061 -4.819 1.00 95.31 113 ASN A C 1
ATOM 961 O O . ASN A 1 113 ? 10.610 10.545 -3.704 1.00 95.31 113 ASN A O 1
ATOM 965 N N . LYS A 1 114 ? 10.830 12.377 -4.981 1.00 95.69 114 LYS A N 1
ATOM 966 C CA . LYS A 1 114 ? 10.962 13.306 -3.854 1.00 95.69 114 LYS A CA 1
ATOM 967 C C . LYS A 1 114 ? 9.691 13.350 -3.003 1.00 95.69 114 LYS A C 1
ATOM 969 O O . LYS A 1 114 ? 9.786 13.286 -1.780 1.00 95.69 114 LYS A O 1
ATOM 974 N N . GLU A 1 115 ? 8.521 13.413 -3.637 1.00 95.62 115 GLU A N 1
ATOM 975 C CA . GLU A 1 115 ? 7.231 13.373 -2.939 1.00 95.62 115 GLU A CA 1
ATOM 976 C C . GLU A 1 115 ? 7.057 12.070 -2.144 1.00 95.62 115 GLU A C 1
ATOM 978 O O . GLU A 1 115 ? 6.743 12.108 -0.954 1.00 95.62 115 GLU A O 1
ATOM 983 N N . LEU A 1 116 ? 7.334 10.922 -2.770 1.00 92.88 116 LEU A N 1
ATOM 984 C CA . LEU A 1 116 ? 7.287 9.613 -2.117 1.00 92.88 116 LEU A CA 1
ATOM 985 C C . LEU A 1 116 ? 8.252 9.524 -0.931 1.00 92.88 116 LEU A C 1
ATOM 987 O O . LEU A 1 116 ? 7.877 8.995 0.113 1.00 92.88 116 LEU A O 1
ATOM 991 N N . SER A 1 117 ? 9.463 10.073 -1.058 1.00 93.50 117 SER A N 1
ATOM 992 C CA . SER A 1 117 ? 10.422 10.138 0.050 1.00 93.50 117 SER A CA 1
ATOM 993 C C . SER A 1 117 ? 9.853 10.923 1.233 1.00 93.50 117 SER A C 1
ATOM 995 O O . SER A 1 117 ? 9.899 10.442 2.360 1.00 93.50 117 SER A O 1
ATOM 997 N N . THR A 1 118 ? 9.251 12.091 0.985 1.00 93.81 118 THR A N 1
ATOM 998 C CA . THR A 1 118 ? 8.608 12.891 2.042 1.00 93.81 118 THR A CA 1
ATOM 999 C C . THR A 1 118 ? 7.435 12.149 2.688 1.00 93.81 118 THR A C 1
ATOM 1001 O O . THR A 1 118 ? 7.282 12.173 3.907 1.00 93.81 118 THR A O 1
ATOM 1004 N N . GLN A 1 119 ? 6.611 11.453 1.901 1.00 92.19 119 GLN A N 1
ATOM 1005 C CA . GLN A 1 119 ? 5.520 10.638 2.444 1.00 92.19 119 GLN A CA 1
ATOM 1006 C C . GLN A 1 119 ? 6.046 9.492 3.320 1.00 92.19 119 GLN A C 1
ATOM 1008 O O . GLN A 1 119 ? 5.487 9.230 4.386 1.00 92.19 119 GLN A O 1
ATOM 1013 N N . LEU A 1 120 ? 7.130 8.833 2.906 1.00 92.06 120 LEU A N 1
ATOM 1014 C CA . LEU A 1 120 ? 7.760 7.758 3.669 1.00 92.06 120 LEU A CA 1
ATOM 1015 C C . LEU A 1 120 ? 8.324 8.266 5.003 1.00 92.06 120 LEU A C 1
ATOM 1017 O O . LEU A 1 120 ? 8.135 7.614 6.031 1.00 92.06 120 LEU A O 1
ATOM 1021 N N . ASP A 1 121 ? 8.956 9.440 5.000 1.00 91.81 121 ASP A N 1
ATOM 1022 C CA . ASP A 1 121 ? 9.459 10.084 6.215 1.00 91.81 121 ASP A CA 1
ATOM 1023 C C . ASP A 1 121 ? 8.314 10.402 7.187 1.00 91.81 121 ASP A C 1
ATOM 1025 O O . ASP A 1 121 ? 8.390 10.041 8.363 1.00 91.81 121 ASP A O 1
ATOM 1029 N N . ASN A 1 122 ? 7.202 10.954 6.689 1.00 90.38 122 ASN A N 1
ATOM 1030 C CA . ASN A 1 122 ? 6.010 11.229 7.499 1.00 90.38 122 ASN A CA 1
ATOM 1031 C C . ASN A 1 122 ? 5.405 9.950 8.107 1.00 90.38 122 ASN A C 1
ATOM 1033 O O . ASN A 1 122 ? 4.968 9.942 9.263 1.00 90.38 122 ASN A O 1
ATOM 1037 N N . VAL A 1 123 ? 5.369 8.851 7.345 1.00 86.94 123 VAL A N 1
ATOM 1038 C CA . VAL A 1 123 ? 4.900 7.546 7.840 1.00 86.94 123 VAL A CA 1
ATOM 1039 C C . VAL A 1 123 ? 5.856 6.993 8.894 1.00 86.94 123 VAL A C 1
ATOM 1041 O O . VAL A 1 123 ? 5.405 6.492 9.921 1.00 86.94 123 VAL A O 1
ATOM 1044 N N . SER A 1 124 ? 7.164 7.109 8.673 1.00 87.12 124 SER A N 1
ATOM 1045 C CA . SER A 1 124 ? 8.196 6.687 9.624 1.00 87.12 124 SER A CA 1
ATOM 1046 C C . SER A 1 124 ? 8.097 7.460 10.940 1.00 87.12 124 SER A C 1
ATOM 1048 O O . SER A 1 124 ? 8.137 6.863 12.015 1.00 87.12 124 SER A O 1
ATOM 1050 N N . GLU A 1 125 ? 7.889 8.775 10.875 1.00 84.50 125 GLU A N 1
ATOM 1051 C CA . GLU A 1 125 ? 7.657 9.615 12.049 1.00 84.50 125 GLU A CA 1
ATOM 1052 C C . GLU A 1 125 ? 6.359 9.231 12.769 1.00 84.50 125 GLU A C 1
ATOM 1054 O O . GLU A 1 125 ? 6.367 8.992 13.976 1.00 84.50 125 GLU A O 1
ATOM 1059 N N . SER A 1 126 ? 5.264 9.055 12.027 1.00 79.19 126 SER A N 1
ATOM 1060 C CA . SER A 1 126 ? 3.983 8.592 12.579 1.00 79.19 126 SER A CA 1
ATOM 1061 C C . SER A 1 126 ? 4.109 7.225 13.256 1.00 79.19 126 SER A C 1
ATOM 1063 O O . SER A 1 126 ? 3.519 6.990 14.310 1.00 79.19 126 SER A O 1
ATOM 1065 N N . PHE A 1 127 ? 4.909 6.324 12.688 1.00 75.88 127 PHE A N 1
ATOM 1066 C CA . PHE A 1 127 ? 5.176 5.006 13.249 1.00 75.88 127 PHE A CA 1
ATOM 1067 C C . PHE A 1 127 ? 6.061 5.069 14.497 1.00 75.88 127 PHE A C 1
ATOM 1069 O O . PHE A 1 127 ? 5.781 4.369 15.466 1.00 75.88 127 PHE A O 1
ATOM 1076 N N . LYS A 1 128 ? 7.086 5.930 14.530 1.00 73.75 128 LYS A N 1
ATOM 1077 C CA . LYS A 1 128 ? 7.875 6.183 15.748 1.00 73.75 128 LYS A CA 1
ATOM 1078 C C . LYS A 1 128 ? 7.004 6.748 16.862 1.00 73.75 128 LYS A C 1
ATOM 1080 O O . LYS A 1 128 ? 7.089 6.268 17.988 1.00 73.75 128 LYS A O 1
ATOM 1085 N N . ASN A 1 129 ? 6.130 7.698 16.531 1.00 69.69 129 ASN A N 1
ATOM 1086 C CA . ASN A 1 129 ? 5.143 8.224 17.464 1.00 69.69 129 ASN A CA 1
ATOM 1087 C C . ASN A 1 129 ? 4.249 7.089 17.968 1.00 69.69 129 ASN A C 1
ATOM 1089 O O . ASN A 1 129 ? 4.098 6.953 19.172 1.00 69.69 129 ASN A O 1
ATOM 1093 N N . PHE A 1 130 ? 3.765 6.205 17.084 1.00 65.62 130 PHE A N 1
ATOM 1094 C CA . PHE A 1 130 ? 2.993 5.013 17.454 1.00 65.62 130 PHE A CA 1
ATOM 1095 C C . PHE A 1 130 ? 3.764 4.033 18.358 1.00 65.62 130 PHE A C 1
ATOM 1097 O O . PHE A 1 130 ? 3.190 3.480 19.286 1.00 65.62 130 PHE A O 1
ATOM 1104 N N . GLN A 1 131 ? 5.062 3.821 18.130 1.00 58.56 131 GLN A N 1
ATOM 1105 C CA . GLN A 1 131 ? 5.899 2.952 18.968 1.00 58.56 131 GLN A CA 1
ATOM 1106 C C . GLN A 1 131 ? 6.202 3.546 20.349 1.00 58.56 131 GLN A C 1
ATOM 1108 O O . GLN A 1 131 ? 6.427 2.791 21.294 1.00 58.56 131 GLN A O 1
ATOM 1113 N N . GLN A 1 132 ? 6.201 4.877 20.478 1.00 57.31 132 GLN A N 1
ATOM 1114 C CA . GLN A 1 132 ? 6.286 5.552 21.774 1.00 57.31 132 GLN A CA 1
ATOM 1115 C C . GLN A 1 132 ? 5.002 5.387 22.604 1.00 57.31 132 GLN A C 1
ATOM 1117 O O . GLN A 1 132 ? 5.069 5.527 23.823 1.00 57.31 132 GLN A O 1
ATOM 1122 N N . PHE A 1 133 ? 3.865 5.017 21.994 1.00 49.75 133 PHE A N 1
ATOM 1123 C CA . PHE A 1 133 ? 2.688 4.561 22.737 1.00 49.75 133 PHE A CA 1
ATOM 1124 C C . PHE A 1 133 ? 2.966 3.168 23.305 1.00 49.75 133 PHE A C 1
ATOM 1126 O O . PHE A 1 133 ? 2.841 2.146 22.629 1.00 49.75 133 PHE A O 1
ATOM 1133 N N . ASN A 1 134 ? 3.361 3.123 24.573 1.00 50.31 134 ASN A N 1
ATOM 1134 C CA . ASN A 1 134 ? 3.612 1.878 25.276 1.00 50.31 134 ASN A CA 1
ATOM 1135 C C . ASN A 1 134 ? 2.259 1.212 25.613 1.00 50.31 134 ASN A C 1
ATOM 1137 O O . ASN A 1 134 ? 1.481 1.772 26.386 1.00 50.31 134 ASN A O 1
ATOM 1141 N N . PRO A 1 135 ? 1.944 0.011 25.090 1.00 52.44 135 PRO A N 1
ATOM 1142 C CA . PRO A 1 135 ? 0.661 -0.660 25.333 1.00 52.44 135 PRO A CA 1
ATOM 1143 C C . PRO A 1 135 ? 0.416 -1.039 26.807 1.00 52.44 135 PRO A C 1
ATOM 1145 O O . PRO A 1 135 ? -0.684 -1.470 27.147 1.00 52.44 135 PRO A O 1
ATOM 1148 N N . ASN A 1 136 ? 1.414 -0.861 27.680 1.00 51.81 136 ASN A N 1
ATOM 1149 C CA . ASN A 1 136 ? 1.300 -1.024 29.130 1.00 51.81 136 ASN A CA 1
ATOM 1150 C C . ASN A 1 136 ? 0.879 0.260 29.871 1.00 51.81 136 ASN A C 1
ATOM 1152 O O . ASN A 1 136 ? 0.763 0.246 31.097 1.00 51.81 136 ASN A O 1
ATOM 1156 N N . GLU A 1 137 ? 0.646 1.374 29.174 1.00 56.06 137 GLU A N 1
ATOM 1157 C CA . GLU A 1 137 ? 0.127 2.589 29.798 1.00 56.06 137 GLU A CA 1
ATOM 1158 C C . GLU A 1 137 ? -1.377 2.446 30.089 1.00 56.06 137 GLU A C 1
ATOM 1160 O O . GLU A 1 137 ? -2.209 2.309 29.190 1.00 56.06 137 GLU A O 1
ATOM 1165 N N . SER A 1 138 ? -1.724 2.498 31.381 1.00 56.56 138 SER A N 1
ATOM 1166 C CA . SER A 1 138 ? -3.082 2.408 31.951 1.00 56.56 138 SER A CA 1
ATOM 1167 C C . SER A 1 138 ? -4.164 3.143 31.147 1.00 56.56 138 SER A C 1
ATOM 1169 O O . SER A 1 138 ? -5.272 2.629 30.997 1.00 56.56 138 SER A O 1
ATOM 1171 N N . TYR A 1 139 ? -3.851 4.315 30.582 1.00 57.53 139 TYR A N 1
ATOM 1172 C CA . TYR A 1 139 ? -4.831 5.126 29.859 1.00 57.53 139 TYR A CA 1
ATOM 1173 C C . TYR A 1 139 ? -5.282 4.505 28.530 1.00 57.53 139 TYR A C 1
ATOM 1175 O O . TYR A 1 139 ? -6.394 4.793 28.099 1.00 57.53 139 TYR A O 1
ATOM 1183 N N . LEU A 1 140 ? -4.477 3.663 27.866 1.00 56.25 140 LEU A N 1
ATOM 1184 C CA . LEU A 1 140 ? -4.896 2.979 26.632 1.00 56.25 140 LEU A CA 1
ATOM 1185 C C . LEU A 1 140 ? -5.852 1.830 26.934 1.00 56.25 140 LEU A C 1
ATOM 1187 O O . LEU A 1 140 ? -6.791 1.587 26.173 1.00 56.25 140 LEU A O 1
ATOM 1191 N N . LEU A 1 141 ? -5.643 1.149 28.062 1.00 61.00 141 LEU A N 1
ATOM 1192 C CA . LEU A 1 141 ? -6.582 0.152 28.558 1.00 61.00 141 LEU A CA 1
ATOM 1193 C C . LEU A 1 141 ? -7.911 0.820 28.928 1.00 61.00 141 LEU A C 1
ATOM 1195 O O . LEU A 1 141 ? -8.968 0.315 28.552 1.00 61.00 141 LEU A O 1
ATOM 1199 N N . ASP A 1 142 ? -7.858 1.980 29.582 1.00 65.50 142 ASP A N 1
ATOM 1200 C CA . ASP A 1 142 ? -9.041 2.773 29.919 1.00 65.50 142 ASP A CA 1
ATOM 1201 C C . ASP A 1 142 ? -9.708 3.361 28.670 1.00 65.50 142 ASP A C 1
ATOM 1203 O O . ASP A 1 142 ? -10.927 3.304 28.540 1.00 65.50 142 ASP A O 1
ATOM 1207 N N . TYR A 1 143 ? -8.936 3.818 27.682 1.00 72.81 143 TYR A N 1
ATOM 1208 C CA . TYR A 1 143 ? -9.446 4.262 26.386 1.00 72.81 143 TYR A CA 1
ATOM 1209 C C . TYR A 1 143 ? -10.148 3.125 25.643 1.00 72.81 143 TYR A C 1
ATOM 1211 O O . TYR A 1 143 ? -11.272 3.305 25.178 1.00 72.81 143 TYR A O 1
ATOM 1219 N N . LYS A 1 144 ? -9.530 1.937 25.556 1.00 74.75 144 LYS A N 1
ATOM 1220 C CA . LYS A 1 144 ? -10.145 0.767 24.919 1.00 74.75 144 LYS A CA 1
ATOM 1221 C C . LYS A 1 144 ? -11.419 0.364 25.657 1.00 74.75 144 LYS A C 1
ATOM 1223 O O . LYS A 1 144 ? -12.443 0.192 25.005 1.00 74.75 144 LYS A O 1
ATOM 1228 N N . LYS A 1 145 ? -11.390 0.270 26.991 1.00 79.38 145 LYS A N 1
ATOM 1229 C CA . LYS A 1 145 ? -12.572 -0.037 27.818 1.00 79.38 145 LYS A CA 1
ATOM 1230 C C . LYS A 1 145 ? -13.691 0.980 27.604 1.00 79.38 145 LYS A C 1
ATOM 1232 O O . LYS A 1 145 ? -14.817 0.582 27.324 1.00 79.38 145 LYS A O 1
ATOM 1237 N N . ASN A 1 146 ? -13.379 2.274 27.653 1.00 81.44 146 ASN A N 1
ATOM 1238 C CA . ASN A 1 146 ? -14.348 3.348 27.449 1.00 81.44 146 ASN A CA 1
ATOM 1239 C C . ASN A 1 146 ? -14.916 3.327 26.030 1.00 81.44 146 ASN A C 1
ATOM 1241 O O . ASN A 1 146 ? -16.119 3.477 25.845 1.00 81.44 146 ASN A O 1
ATOM 1245 N N . LYS A 1 147 ? -14.079 3.085 25.017 1.00 85.06 147 LYS A N 1
ATOM 1246 C CA . LYS A 1 147 ? -14.518 3.004 23.622 1.00 85.06 147 LYS A CA 1
ATOM 1247 C C . LYS A 1 147 ? -15.406 1.786 23.386 1.00 85.06 147 LYS A C 1
ATOM 1249 O O . LYS A 1 147 ? -16.430 1.925 22.725 1.00 85.06 147 LYS A O 1
ATOM 1254 N N . VAL A 1 148 ? -15.070 0.629 23.958 1.00 88.62 148 VAL A N 1
ATOM 1255 C CA . VAL A 1 148 ? -15.933 -0.561 23.927 1.00 88.62 148 VAL A CA 1
ATOM 1256 C C . VAL A 1 148 ? -17.266 -0.266 24.611 1.00 88.62 148 VAL A C 1
ATOM 1258 O O . VAL A 1 148 ? -18.308 -0.491 24.004 1.00 88.62 148 VAL A O 1
ATOM 1261 N N . LEU A 1 149 ? -17.246 0.300 25.821 1.00 86.50 149 LEU A N 1
ATOM 1262 C CA . LEU A 1 149 ? -18.453 0.611 26.586 1.00 86.50 149 LEU A CA 1
ATOM 1263 C C . LEU A 1 149 ? -19.369 1.591 25.845 1.00 86.50 149 LEU A C 1
ATOM 1265 O O . LEU A 1 149 ? -20.550 1.312 25.679 1.00 86.50 149 LEU A O 1
ATOM 1269 N N . ILE A 1 150 ? -18.833 2.715 25.365 1.00 87.50 150 ILE A N 1
ATOM 1270 C CA . ILE A 1 150 ? -19.616 3.739 24.660 1.00 87.50 150 ILE A CA 1
ATOM 1271 C C . ILE A 1 150 ? -20.259 3.155 23.401 1.00 87.50 150 ILE A C 1
ATOM 1273 O O . ILE A 1 150 ? -21.448 3.364 23.171 1.00 87.50 150 ILE A O 1
ATOM 1277 N N . ASN A 1 151 ? -19.494 2.418 22.589 1.00 90.38 151 ASN A N 1
ATOM 1278 C CA . ASN A 1 151 ? -20.034 1.843 21.358 1.00 90.38 151 ASN A CA 1
ATOM 1279 C C . ASN A 1 151 ? -21.042 0.731 21.653 1.00 90.38 151 ASN A C 1
ATOM 1281 O O . ASN A 1 151 ? -22.054 0.657 20.969 1.00 90.38 151 ASN A O 1
ATOM 1285 N N . PHE A 1 152 ? -20.827 -0.073 22.697 1.00 90.56 152 PHE A N 1
ATOM 1286 C CA . PHE A 1 152 ? -21.798 -1.072 23.138 1.00 90.56 152 PHE A CA 1
ATOM 1287 C C . PHE A 1 152 ? -23.111 -0.436 23.617 1.00 90.56 152 PHE A C 1
ATOM 1289 O O . PHE A 1 152 ? -24.180 -0.875 23.203 1.00 90.56 152 PHE A O 1
ATOM 1296 N N . LEU A 1 153 ? -23.046 0.626 24.429 1.00 89.25 153 LEU A N 1
ATOM 1297 C CA . LEU A 1 153 ? -24.234 1.345 24.903 1.00 89.25 153 LEU A CA 1
ATOM 1298 C C . LEU A 1 153 ? -25.037 1.941 23.741 1.00 89.25 153 LEU A C 1
ATOM 1300 O O . LEU A 1 153 ? -26.259 1.822 23.721 1.00 89.25 153 LEU A O 1
ATOM 1304 N N . ARG A 1 154 ? -24.359 2.512 22.738 1.00 89.81 154 ARG A N 1
ATOM 1305 C CA . ARG A 1 154 ? -25.012 3.001 21.513 1.00 89.81 154 ARG A CA 1
ATOM 1306 C C . ARG A 1 154 ? -25.632 1.874 20.697 1.00 89.81 154 ARG A C 1
ATOM 1308 O O . ARG A 1 154 ? -26.752 2.017 20.222 1.00 89.81 154 ARG A O 1
ATOM 1315 N N . LEU A 1 155 ? -24.943 0.741 20.568 1.00 90.62 155 LEU A N 1
ATOM 1316 C CA . LEU A 1 155 ? -25.473 -0.456 19.912 1.00 90.62 155 LEU A CA 1
ATOM 1317 C C . LEU A 1 155 ? -26.749 -0.946 20.599 1.00 90.62 155 LEU A C 1
ATOM 1319 O O . LEU A 1 155 ? -27.741 -1.226 19.931 1.00 90.62 155 LEU A O 1
ATOM 1323 N N . GLN A 1 156 ? -26.741 -0.996 21.932 1.00 89.06 156 GLN A N 1
ATOM 1324 C CA . GLN A 1 156 ? -27.897 -1.368 22.740 1.00 89.06 156 GLN A CA 1
ATOM 1325 C C . GLN A 1 156 ? -29.049 -0.371 22.565 1.00 89.06 156 GLN A C 1
ATOM 1327 O O . GLN A 1 156 ? -30.193 -0.778 22.369 1.00 89.06 156 GLN A O 1
ATOM 1332 N N . GLU A 1 157 ? -28.763 0.929 22.600 1.00 90.06 157 GLU A N 1
ATOM 1333 C CA . GLU A 1 157 ? -29.756 1.976 22.368 1.00 90.06 157 GLU A CA 1
ATOM 1334 C C . GLU A 1 157 ? -30.361 1.880 20.959 1.00 90.06 157 GLU A C 1
ATOM 1336 O O . GLU A 1 157 ? -31.584 1.905 20.810 1.00 90.06 157 GLU A O 1
ATOM 1341 N N . ASN A 1 158 ? -29.534 1.702 19.927 1.00 88.81 158 ASN A N 1
ATOM 1342 C CA . ASN A 1 158 ? -29.981 1.545 18.543 1.00 88.81 158 ASN A CA 1
ATOM 1343 C C . ASN A 1 158 ? -30.808 0.269 18.359 1.00 88.81 158 ASN A C 1
ATOM 1345 O O . ASN A 1 158 ? -31.860 0.314 17.718 1.00 88.81 158 ASN A O 1
ATOM 1349 N N . PHE A 1 159 ? -30.406 -0.838 18.989 1.00 88.62 159 PHE A N 1
ATOM 1350 C CA . PHE A 1 159 ? -31.180 -2.077 18.993 1.00 88.62 159 PHE A CA 1
ATOM 1351 C C . PHE A 1 159 ? -32.570 -1.876 19.606 1.00 88.62 159 PHE A C 1
ATOM 1353 O O . PHE A 1 159 ? -33.578 -2.246 18.996 1.00 88.62 159 PHE A O 1
ATOM 1360 N N . ASN A 1 160 ? -32.625 -1.255 20.788 1.00 86.44 160 ASN A N 1
ATOM 1361 C CA . ASN A 1 160 ? -33.867 -0.995 21.516 1.00 86.44 160 ASN A CA 1
ATOM 1362 C C . ASN A 1 160 ? -34.796 -0.055 20.737 1.00 86.44 160 ASN A C 1
ATOM 1364 O O . ASN A 1 160 ? -36.006 -0.260 20.715 1.00 86.44 160 ASN A O 1
ATOM 1368 N N . ASN A 1 161 ? -34.225 0.938 20.055 1.00 87.75 161 ASN A N 1
ATOM 1369 C CA . ASN A 1 161 ? -34.964 1.944 19.294 1.00 87.75 161 ASN A CA 1
ATOM 1370 C C . ASN A 1 161 ? -35.210 1.563 17.825 1.00 87.75 161 ASN A C 1
ATOM 1372 O O . ASN A 1 161 ? -35.705 2.393 17.061 1.00 87.75 161 ASN A O 1
ATOM 1376 N N . ARG A 1 162 ? -34.853 0.340 17.409 1.00 83.75 162 ARG A N 1
ATOM 1377 C CA . ARG A 1 162 ? -34.980 -0.152 16.023 1.00 83.75 162 ARG A CA 1
ATOM 1378 C C . ARG A 1 162 ? -34.294 0.737 14.980 1.00 83.75 162 ARG A C 1
ATOM 1380 O O . ARG A 1 162 ? -34.767 0.884 13.852 1.00 83.75 162 ARG A O 1
ATOM 1387 N N . ARG A 1 163 ? -33.173 1.346 15.361 1.00 85.56 163 ARG A N 1
ATOM 1388 C CA . ARG A 1 163 ? -32.346 2.177 14.483 1.00 85.56 163 ARG A CA 1
ATOM 1389 C C . ARG A 1 163 ? -31.197 1.362 13.919 1.00 85.56 163 ARG A C 1
ATOM 1391 O O . ARG A 1 163 ? -30.813 0.349 14.491 1.00 85.56 163 ARG A O 1
ATOM 1398 N N . ASP A 1 164 ? -30.673 1.829 12.793 1.00 84.31 164 ASP A N 1
ATOM 1399 C CA . ASP A 1 164 ? -29.475 1.257 12.190 1.00 84.31 164 ASP A CA 1
ATOM 1400 C C . ASP A 1 164 ? -28.286 1.330 13.163 1.00 84.31 164 ASP A C 1
ATOM 1402 O O . ASP A 1 164 ? -28.166 2.280 13.940 1.00 84.31 164 ASP A O 1
ATOM 1406 N N . PHE A 1 165 ? -27.427 0.314 13.124 1.00 84.50 165 PHE A N 1
ATOM 1407 C CA . PHE A 1 165 ? -26.265 0.199 14.000 1.00 84.50 165 PHE A CA 1
ATOM 1408 C C . PHE A 1 165 ? -25.088 1.078 13.584 1.00 84.50 165 PHE A C 1
ATOM 1410 O O . PHE A 1 165 ? -24.112 1.106 14.324 1.00 84.50 165 PHE A O 1
ATOM 1417 N N . GLY A 1 166 ? -25.160 1.762 12.438 1.00 82.56 166 GLY A N 1
ATOM 1418 C CA . GLY A 1 166 ? -24.176 2.766 12.0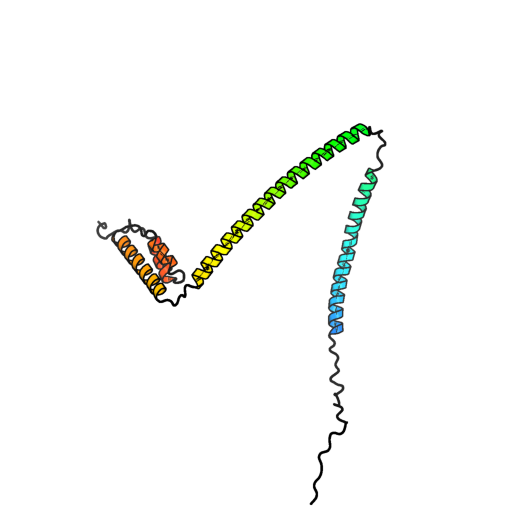42 1.00 82.56 166 GLY A CA 1
ATOM 1419 C C . GLY A 1 166 ? -22.742 2.233 11.980 1.00 82.56 166 GLY A C 1
ATOM 1420 O O . GLY A 1 166 ? -22.485 1.124 11.508 1.00 82.56 166 GLY A O 1
ATOM 1421 N N . SER A 1 167 ? -21.792 3.044 12.450 1.00 87.25 167 SER A N 1
ATOM 1422 C CA . SER A 1 167 ? -20.364 2.700 12.477 1.00 87.25 167 SER A CA 1
ATOM 1423 C C . SER A 1 167 ? -19.938 1.996 13.769 1.00 87.25 167 SER A C 1
ATOM 1425 O O . SER A 1 167 ? -18.802 1.531 13.869 1.00 87.25 167 SER A O 1
ATOM 1427 N N . GLU A 1 168 ? -20.832 1.862 14.750 1.00 88.38 168 GLU A N 1
ATOM 1428 C CA . GLU A 1 168 ? -20.562 1.262 16.057 1.00 88.38 168 GLU A CA 1
ATOM 1429 C C . GLU A 1 168 ? -20.044 -0.179 15.927 1.00 88.38 168 GLU A C 1
ATOM 1431 O O . GLU A 1 168 ? -19.080 -0.560 16.597 1.00 88.38 168 GLU A O 1
ATOM 1436 N N . ILE A 1 169 ? -20.633 -0.973 15.024 1.00 88.94 169 ILE A N 1
ATOM 1437 C CA . ILE A 1 169 ? -20.201 -2.354 14.761 1.00 88.94 169 ILE A CA 1
ATOM 1438 C C . ILE A 1 169 ? -18.791 -2.390 14.170 1.00 88.94 169 ILE A C 1
ATOM 1440 O O . ILE A 1 169 ? -17.972 -3.207 14.586 1.00 88.94 169 ILE A O 1
ATOM 1444 N N . GLU A 1 170 ? -18.480 -1.501 13.228 1.00 90.19 170 GLU A N 1
ATOM 1445 C CA . GLU A 1 170 ? -17.160 -1.447 12.590 1.00 90.19 170 GLU A CA 1
ATOM 1446 C C . GLU A 1 170 ? -16.082 -0.999 13.579 1.00 90.19 170 GLU A C 1
ATOM 1448 O O . GLU A 1 170 ? -14.987 -1.568 13.621 1.00 90.19 170 GLU A O 1
ATOM 1453 N N . ILE A 1 171 ? -16.420 -0.043 14.450 1.00 87.69 171 ILE A N 1
ATOM 1454 C CA . ILE A 1 171 ? -15.548 0.389 15.539 1.00 87.69 171 ILE A CA 1
ATOM 1455 C C . ILE A 1 171 ? -15.275 -0.780 16.489 1.00 87.69 171 ILE A C 1
ATOM 1457 O O . ILE A 1 171 ? -14.113 -1.025 16.813 1.00 87.69 171 ILE A O 1
ATOM 1461 N N . LEU A 1 172 ? -16.292 -1.537 16.908 1.00 87.94 172 LEU A N 1
ATOM 1462 C CA . LEU A 1 172 ? -16.082 -2.698 17.777 1.00 87.94 172 LEU A CA 1
ATOM 1463 C C . LEU A 1 172 ? -15.281 -3.809 17.082 1.00 87.94 172 LEU A C 1
ATOM 1465 O O . LEU A 1 172 ? -14.347 -4.332 17.685 1.00 87.94 172 LEU A O 1
ATOM 1469 N N . LEU A 1 173 ? -15.553 -4.111 15.809 1.00 87.88 173 LEU A N 1
ATOM 1470 C CA . LEU A 1 173 ? -14.783 -5.091 15.033 1.00 87.88 173 LEU A CA 1
ATOM 1471 C C . LEU A 1 173 ? -13.292 -4.724 14.989 1.00 87.88 173 LEU A C 1
ATOM 1473 O O . LEU A 1 173 ? -12.436 -5.581 15.210 1.00 87.88 173 LEU A O 1
ATOM 1477 N N . SER A 1 174 ? -12.969 -3.439 14.805 1.00 87.56 174 SER A N 1
ATOM 1478 C CA . SER A 1 174 ? -11.576 -2.967 14.803 1.00 87.56 174 SER A CA 1
ATOM 1479 C C . SER A 1 174 ? -10.859 -3.152 16.152 1.00 87.56 174 SER A C 1
ATOM 1481 O O . SER A 1 174 ? -9.638 -3.293 16.193 1.00 87.56 174 SER A O 1
ATOM 1483 N N . LEU A 1 175 ? -11.601 -3.197 17.267 1.00 86.56 175 LEU A N 1
ATOM 1484 C CA . LEU A 1 175 ? -11.055 -3.377 18.618 1.00 86.56 175 LEU A CA 1
ATOM 1485 C C . LEU A 1 175 ? -10.847 -4.853 19.004 1.00 86.56 175 LEU A C 1
ATOM 1487 O O . LEU A 1 175 ? -10.080 -5.132 19.938 1.00 86.56 175 LEU A O 1
ATOM 1491 N N . PHE A 1 176 ? -11.496 -5.779 18.289 1.00 86.12 176 PHE A N 1
ATOM 1492 C CA . PHE A 1 176 ? -11.546 -7.216 18.587 1.00 86.12 176 PHE A CA 1
ATOM 1493 C C . PHE A 1 176 ? -11.101 -8.109 17.414 1.00 86.12 176 PHE A C 1
ATOM 1495 O O . PHE A 1 176 ? -11.467 -9.275 17.361 1.00 86.12 176 PHE A O 1
ATOM 1502 N N . LEU A 1 177 ? -10.233 -7.612 16.523 1.00 80.50 177 LEU A N 1
ATOM 1503 C CA . LEU A 1 177 ? -9.774 -8.307 15.301 1.00 80.50 177 LEU A CA 1
ATOM 1504 C C . LEU A 1 177 ? -9.276 -9.755 15.486 1.00 80.50 177 LEU A C 1
ATOM 1506 O O . LEU A 1 177 ? -9.264 -10.525 14.531 1.00 80.50 177 LEU A O 1
ATOM 1510 N N . ARG A 1 178 ? -8.796 -10.111 16.682 1.00 81.62 178 ARG A N 1
ATOM 1511 C CA . ARG A 1 178 ? -8.253 -11.445 16.995 1.00 81.62 178 ARG A CA 1
ATOM 1512 C C . ARG A 1 178 ? -9.210 -12.323 17.800 1.00 81.62 178 ARG A C 1
ATOM 1514 O O . ARG A 1 178 ? -8.892 -13.481 18.040 1.00 81.62 178 ARG A O 1
ATOM 1521 N N . ASP A 1 179 ? -10.340 -11.775 18.234 1.00 86.06 179 ASP A N 1
ATOM 1522 C CA . ASP A 1 179 ? -11.337 -12.492 19.016 1.00 86.06 179 ASP A CA 1
ATOM 1523 C C . ASP A 1 179 ? -12.439 -12.991 18.080 1.00 86.06 179 ASP A C 1
ATOM 1525 O O . ASP A 1 179 ? -13.286 -12.224 17.609 1.00 86.06 179 ASP A O 1
ATOM 1529 N N . TYR A 1 180 ? -12.368 -14.280 17.751 1.00 88.31 180 TYR A N 1
ATOM 1530 C CA . TYR A 1 180 ? -13.277 -14.911 16.801 1.00 88.31 180 TYR A CA 1
ATOM 1531 C C . TYR A 1 180 ? -14.731 -14.865 17.280 1.00 88.31 180 TYR A C 1
ATOM 1533 O O . TYR A 1 180 ? -15.622 -14.583 16.481 1.00 88.31 180 TYR A O 1
ATOM 1541 N N . GLU A 1 181 ? -14.976 -15.101 18.570 1.00 88.69 181 GLU A N 1
ATOM 1542 C CA . GLU A 1 181 ? -16.327 -15.157 19.129 1.00 88.69 181 GLU A CA 1
ATOM 1543 C C . GLU A 1 181 ? -16.997 -13.786 19.058 1.00 88.69 181 GLU A C 1
ATOM 1545 O O . GLU A 1 181 ? -18.112 -13.657 18.541 1.00 88.69 181 GLU A O 1
ATOM 1550 N N . ILE A 1 182 ? -16.278 -12.747 19.491 1.00 86.38 182 ILE A N 1
ATOM 1551 C CA . ILE A 1 182 ? -16.775 -11.370 19.447 1.00 86.38 182 ILE A CA 1
ATOM 1552 C C . ILE A 1 182 ? -16.971 -10.919 17.998 1.00 86.38 182 ILE A C 1
ATOM 1554 O O . ILE A 1 182 ? -18.011 -10.354 17.657 1.00 86.38 182 ILE A O 1
ATOM 1558 N N . THR A 1 183 ? -16.007 -11.205 17.123 1.00 89.44 183 THR A N 1
ATOM 1559 C CA . THR A 1 183 ? -16.092 -10.858 15.699 1.00 89.44 183 THR A CA 1
ATOM 1560 C C . THR A 1 183 ? -17.295 -11.522 15.031 1.00 89.44 183 THR A C 1
ATOM 1562 O O . THR A 1 183 ? -18.025 -10.875 14.279 1.00 89.44 183 THR A O 1
ATOM 1565 N N . ASN A 1 184 ? -17.547 -12.797 15.328 1.00 90.06 184 ASN A N 1
ATOM 1566 C CA . ASN A 1 184 ? -18.685 -13.5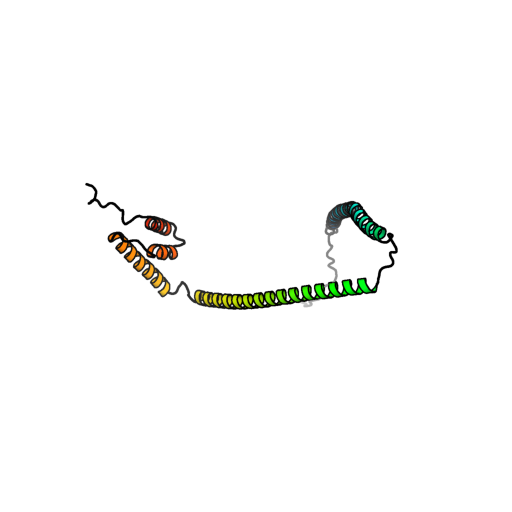30 14.787 1.00 90.06 184 ASN A CA 1
ATOM 1567 C C . ASN A 1 184 ? -20.024 -12.943 15.268 1.00 90.06 184 ASN A C 1
ATOM 1569 O O . ASN A 1 184 ? -20.922 -12.710 14.458 1.00 90.06 184 ASN A O 1
ATOM 1573 N N . ALA A 1 185 ? -20.142 -12.623 16.561 1.00 89.44 185 ALA A N 1
ATOM 1574 C CA . ALA A 1 185 ? -21.337 -11.983 17.113 1.00 89.44 185 ALA A CA 1
ATOM 1575 C C . ALA A 1 185 ? -21.595 -10.598 16.491 1.00 89.44 185 ALA A C 1
ATOM 1577 O O . ALA A 1 185 ? -22.719 -10.288 16.100 1.00 89.44 185 ALA A O 1
ATOM 1578 N N . LEU A 1 186 ? -20.556 -9.774 16.337 1.00 91.25 186 LEU A N 1
ATOM 1579 C CA . LEU A 1 186 ? -20.670 -8.455 15.707 1.00 91.25 186 LEU A CA 1
ATOM 1580 C C . LEU A 1 186 ? -21.070 -8.552 14.229 1.00 91.25 186 LEU A C 1
ATOM 1582 O O . LEU A 1 186 ? -21.898 -7.768 13.768 1.00 91.25 186 LEU A O 1
ATOM 1586 N N . ASN A 1 187 ? -20.551 -9.540 13.498 1.00 90.00 187 ASN A N 1
ATOM 1587 C CA . ASN A 1 187 ? -20.955 -9.799 12.115 1.00 90.00 187 ASN A CA 1
ATOM 1588 C C . ASN A 1 187 ? -22.415 -10.261 12.002 1.00 90.00 187 ASN A C 1
ATOM 1590 O O . ASN A 1 187 ? -23.089 -9.899 11.039 1.00 90.00 187 ASN A O 1
ATOM 1594 N N . PHE A 1 188 ? -22.930 -11.015 12.978 1.00 89.62 188 PHE A N 1
ATOM 1595 C CA . PHE A 1 188 ? -24.360 -11.322 13.046 1.00 89.62 188 PHE A CA 1
ATOM 1596 C C . PHE A 1 188 ? -25.190 -10.039 13.162 1.00 89.62 188 PHE A C 1
ATOM 1598 O O . PHE A 1 188 ? -26.094 -9.825 12.356 1.00 89.62 188 PHE A O 1
ATOM 1605 N N . PHE A 1 189 ? -24.849 -9.154 14.105 1.00 87.06 189 PHE A N 1
ATOM 1606 C CA . PHE A 1 189 ? -25.553 -7.879 14.264 1.00 87.06 189 PHE A CA 1
ATOM 1607 C C . PHE A 1 189 ? -25.428 -6.985 13.028 1.00 87.06 189 PHE A C 1
ATOM 1609 O O . PHE A 1 189 ? -26.394 -6.320 12.672 1.00 87.06 189 PHE A O 1
ATOM 1616 N N . LYS A 1 190 ? -24.290 -7.021 12.325 1.00 87.06 190 LYS A N 1
ATOM 1617 C CA . LYS A 1 190 ? -24.077 -6.251 11.089 1.00 87.06 190 LYS A CA 1
ATOM 1618 C C . LYS A 1 190 ? -25.112 -6.577 10.015 1.00 87.06 190 LYS A C 1
ATOM 1620 O O . LYS A 1 190 ? -25.537 -5.698 9.277 1.00 87.06 190 LYS A O 1
ATOM 1625 N N . ASN A 1 191 ? -25.492 -7.847 9.932 1.00 86.62 191 ASN A N 1
ATOM 1626 C CA . ASN A 1 191 ? -26.397 -8.361 8.910 1.00 86.62 191 ASN A CA 1
ATOM 1627 C C . ASN A 1 191 ? -27.850 -8.459 9.401 1.00 86.62 191 ASN A C 1
ATOM 1629 O O . ASN A 1 191 ? -28.712 -8.964 8.683 1.00 86.62 191 ASN A O 1
ATOM 1633 N N . LEU A 1 192 ? -28.125 -8.024 10.632 1.00 86.06 192 LEU A N 1
ATOM 1634 C CA . LEU A 1 192 ? -29.448 -8.098 11.228 1.00 86.06 192 LEU A CA 1
ATOM 1635 C C . LEU A 1 192 ? -30.321 -6.956 10.704 1.00 86.06 192 LEU A C 1
ATOM 1637 O O . LEU A 1 192 ? -30.020 -5.786 10.923 1.00 86.06 192 LEU A O 1
ATOM 1641 N N . ASP A 1 193 ? -31.450 -7.283 10.077 1.00 82.88 193 ASP A N 1
ATOM 1642 C CA . ASP A 1 193 ? -32.456 -6.281 9.721 1.00 82.88 193 ASP A CA 1
ATOM 1643 C C . ASP A 1 193 ? -33.292 -5.908 10.951 1.00 82.88 193 ASP A C 1
ATOM 1645 O O . ASP A 1 193 ? -34.368 -6.450 11.213 1.00 82.88 193 ASP A O 1
ATOM 1649 N N . ILE A 1 194 ? -32.756 -4.979 11.742 1.00 82.81 194 ILE A N 1
ATOM 1650 C CA . ILE A 1 194 ? -33.354 -4.562 13.013 1.00 82.81 194 ILE A CA 1
ATOM 1651 C C . ILE A 1 194 ? -34.729 -3.927 12.796 1.00 82.81 194 ILE A C 1
ATOM 1653 O O . ILE A 1 194 ? -35.612 -4.086 13.639 1.00 82.81 194 ILE A O 1
ATOM 1657 N N . LYS A 1 195 ? -34.922 -3.213 11.679 1.00 79.31 195 LYS A N 1
ATOM 1658 C CA . LYS A 1 195 ? -36.175 -2.504 11.381 1.00 79.31 195 LYS A CA 1
ATOM 1659 C C . LYS A 1 195 ? -37.330 -3.484 11.195 1.00 79.31 195 LYS A C 1
ATOM 1661 O O . LYS A 1 195 ? -38.448 -3.181 11.598 1.00 79.31 195 LYS A O 1
ATOM 1666 N N . ASN A 1 196 ? -37.039 -4.666 10.652 1.00 76.19 196 ASN A N 1
ATOM 1667 C CA . ASN A 1 196 ? -38.024 -5.705 10.363 1.00 76.19 196 ASN A CA 1
ATOM 1668 C C . ASN A 1 196 ? -38.063 -6.840 11.408 1.00 76.19 196 ASN A C 1
ATOM 1670 O O . ASN A 1 196 ? -38.718 -7.863 11.187 1.00 76.19 196 ASN A O 1
ATOM 1674 N N . LEU A 1 197 ? -37.415 -6.677 12.571 1.00 75.44 197 LEU A N 1
ATOM 1675 C CA . LEU A 1 197 ? -37.539 -7.619 13.689 1.00 75.44 197 LEU A CA 1
ATOM 1676 C C . LEU A 1 197 ? -38.974 -7.608 14.241 1.00 75.44 197 LEU A C 1
ATOM 1678 O O . LEU A 1 197 ? -39.346 -6.735 15.027 1.00 75.44 197 LEU A O 1
ATOM 1682 N N . LYS A 1 198 ? -39.774 -8.606 13.842 1.00 61.44 198 LYS A N 1
ATOM 1683 C CA . LYS A 1 198 ? -41.154 -8.815 14.309 1.00 61.44 198 LYS A CA 1
ATOM 1684 C C . LYS A 1 198 ? -41.217 -8.805 15.842 1.00 61.44 198 LYS A C 1
ATOM 1686 O O . LYS A 1 198 ? -40.635 -9.668 16.499 1.00 61.44 198 LYS A O 1
ATOM 1691 N N . THR A 1 199 ? -41.946 -7.854 16.421 1.00 59.75 199 THR A N 1
ATOM 1692 C CA . THR A 1 199 ? -42.333 -7.888 17.836 1.00 59.75 199 THR A CA 1
ATOM 1693 C C . THR A 1 199 ? -43.578 -8.755 18.014 1.00 59.75 199 THR A C 1
ATOM 1695 O O . THR A 1 199 ? -44.381 -8.908 17.094 1.00 59.75 199 THR A O 1
ATOM 1698 N N . LYS A 1 200 ? -43.762 -9.308 19.221 1.00 54.03 200 LYS A N 1
ATOM 1699 C CA . LYS A 1 200 ? -44.973 -10.057 19.600 1.00 54.03 200 LYS A CA 1
ATOM 1700 C C . LYS A 1 200 ? -46.278 -9.259 19.423 1.00 54.03 200 LYS A C 1
ATOM 1702 O O . LYS A 1 200 ? -47.334 -9.869 19.390 1.00 54.03 200 LYS A O 1
ATOM 1707 N N . GLU A 1 201 ? -46.206 -7.937 19.280 1.00 53.53 201 GLU A N 1
ATOM 1708 C CA . GLU A 1 201 ? -47.355 -7.059 19.010 1.00 53.53 201 GLU A CA 1
ATOM 1709 C C . GLU A 1 201 ? -47.854 -7.125 17.556 1.00 53.53 201 GLU A C 1
ATOM 1711 O O . GLU A 1 201 ? -49.009 -6.814 17.303 1.00 53.53 201 GLU A O 1
ATOM 1716 N N . ASN A 1 202 ? -47.024 -7.596 16.616 1.00 50.19 202 ASN A N 1
ATOM 1717 C CA . ASN A 1 202 ? -47.391 -7.814 15.208 1.00 50.19 202 ASN A CA 1
ATOM 1718 C C . ASN A 1 202 ? -47.600 -9.306 14.878 1.00 50.19 202 ASN A C 1
ATOM 1720 O O . ASN A 1 202 ? -47.510 -9.715 13.720 1.00 50.19 202 ASN A O 1
ATOM 1724 N N . LEU A 1 203 ? -47.835 -10.130 15.902 1.00 44.88 203 LEU A N 1
ATOM 1725 C CA . LEU A 1 203 ? -48.338 -11.497 15.769 1.00 44.88 203 LEU A CA 1
ATOM 1726 C C . LEU A 1 203 ? -49.852 -11.476 16.030 1.00 44.88 203 LEU A C 1
ATOM 1728 O O . LEU A 1 203 ? -50.305 -11.970 17.059 1.00 44.88 203 LEU A O 1
ATOM 1732 N N . ILE A 1 204 ? -50.613 -10.848 15.132 1.00 41.34 204 ILE A N 1
ATOM 1733 C CA . ILE A 1 204 ? -52.068 -11.038 15.025 1.00 41.34 204 ILE A CA 1
ATOM 1734 C C . ILE A 1 204 ? -52.321 -11.854 13.764 1.00 41.34 204 ILE A C 1
ATOM 1736 O O . ILE A 1 204 ? -51.734 -11.491 12.718 1.00 41.34 204 ILE A O 1
#

Sequence (204 aa):
MINKKKETPQKGEFIDLDKGDFKKKTGFFQFFFKYLIIFIIFFSLGLFAYHPLKENLDNKLNETNKLEEKKDTEIDQEKLKDDFLVKLEKMTNFFSEKLNLYEEKINNLESKNKELSTQLDNVSESFKNFQQFNPNESYLLDYKKNKVLINFLRLQENFNNRRDFGSEIEILLSLFLRDYEITNALNFFKNLDIKNLKTKENLI

pLDDT: mean 75.49, std 16.43, range [39.94, 96.5]

Radius of gyration: 44.68 Å; chains: 1; bounding box: 125×63×117 Å